Protein AF-A0A8T6S4J4-F1 (afdb_monomer_lite)

Sequence (304 aa):
ERYAPERMELAPRDIVARAIMTEVLEGRGFERQYVHLDISHLGDEVLMERLPQIWDLALSFAGVDARTEPIPVQPGQHYAMGGIETDQNGRTRLSGLYAAGECACVSVHGANRLGGNSLLECVVFGARAGAAAAEDSVKIEFGRRDAIEAAVRDVEGKIDSLYKNGGDRRPINPYRIMDEMQLTLWNHLGIFRDEKGLRKGMVKLRSLRQEHREKSGVPEASRTYNLSLVDALMLDGMLDLTLAMTEGALRRTESRGSHFRTDYPGRDDKNWLRHTLAYYTVEGPRFDYKPVAVTKWPTKEREY

pLDDT: mean 92.24, std 6.63, range [60.91, 98.44]

Secondary structure (DSSP, 8-state):
--S-TTTGGGS-HHHHHHHHHHHHHTT-SBTTTBEEE--GGG-HHHHHHH-HHHHHHIIIII---TTTSPEEE----------EEB-TTSBBSSTT-B--GGGEE-STTTTSPPTTHHHHHHHHHHHHHHHHHHHHHTT-----HHHHHHHHHHHHHHHHHHHHHHHHS-PBPHHHHHHHHHHHHHHHSSSEE-HHHHHHHHHHHHHHHHHHHHHB--S----SS-HHHHHHHHHHHHHHHHHHHHHHHHH--S-BTTBEETTB-S--HHHH-EEEEEE--TTS-EEEEEE----SS-------

Structure (mmCIF, N/CA/C/O backbone):
data_AF-A0A8T6S4J4-F1
#
_entry.id   AF-A0A8T6S4J4-F1
#
loop_
_atom_site.group_PDB
_atom_site.id
_atom_site.type_symbol
_atom_site.label_atom_id
_atom_site.label_alt_id
_atom_site.label_comp_id
_atom_site.label_asym_id
_atom_site.label_entity_id
_atom_site.label_seq_id
_atom_site.pdbx_PDB_ins_code
_atom_site.Cartn_x
_atom_site.Cartn_y
_atom_site.Cartn_z
_atom_site.occupancy
_atom_site.B_iso_or_equiv
_atom_site.auth_seq_id
_atom_site.auth_comp_id
_atom_site.auth_asym_id
_atom_site.auth_atom_id
_atom_site.pdbx_PDB_model_num
ATOM 1 N N . GLU A 1 1 ? -18.067 3.498 21.969 1.00 81.94 1 GLU A N 1
ATOM 2 C CA . GLU A 1 1 ? -19.339 4.172 22.322 1.00 81.94 1 GLU A CA 1
ATOM 3 C C . GLU A 1 1 ? -19.684 5.347 21.404 1.00 81.94 1 GLU A C 1
ATOM 5 O O . GLU A 1 1 ? -20.564 5.177 20.578 1.00 81.94 1 GLU A O 1
ATOM 10 N N . ARG A 1 2 ? -18.983 6.498 21.450 1.00 87.25 2 ARG A N 1
ATOM 11 C CA . ARG A 1 2 ? -19.336 7.706 20.653 1.00 87.25 2 ARG A CA 1
ATOM 12 C C . ARG A 1 2 ? -19.472 7.491 19.133 1.00 87.25 2 ARG A C 1
ATOM 14 O O . ARG A 1 2 ? -20.333 8.102 18.515 1.00 87.25 2 ARG A O 1
ATOM 21 N N . TYR A 1 3 ? -18.620 6.652 18.540 1.00 88.62 3 TYR A N 1
ATOM 22 C CA . TYR A 1 3 ? -18.538 6.464 17.079 1.00 88.62 3 TYR A CA 1
ATOM 23 C C . TYR A 1 3 ? -19.310 5.252 16.547 1.00 88.62 3 TYR A C 1
ATOM 25 O O . TYR A 1 3 ? -19.708 5.231 15.388 1.00 88.62 3 TYR A O 1
ATOM 33 N N . ALA A 1 4 ? -19.483 4.234 17.387 1.00 88.75 4 ALA A N 1
ATOM 34 C CA . ALA A 1 4 ? -20.197 2.999 17.085 1.00 88.75 4 ALA A CA 1
ATOM 35 C C . ALA A 1 4 ? -20.826 2.507 18.399 1.00 88.75 4 ALA A C 1
ATOM 37 O O . ALA A 1 4 ? -20.165 1.778 19.143 1.00 88.75 4 ALA A O 1
ATOM 38 N N . PRO A 1 5 ? -22.036 2.976 18.752 1.00 88.00 5 PRO A N 1
ATOM 39 C CA . PRO A 1 5 ? -22.647 2.668 20.044 1.00 88.00 5 PRO A CA 1
ATOM 40 C C . PRO A 1 5 ? -22.921 1.176 20.237 1.00 88.00 5 PRO A C 1
ATOM 42 O O . PRO A 1 5 ? -22.653 0.653 21.309 1.00 88.00 5 PRO A O 1
ATOM 45 N N . GLU A 1 6 ? -23.391 0.489 19.193 1.00 87.81 6 GLU A N 1
ATOM 46 C CA . GLU A 1 6 ? -23.792 -0.922 19.284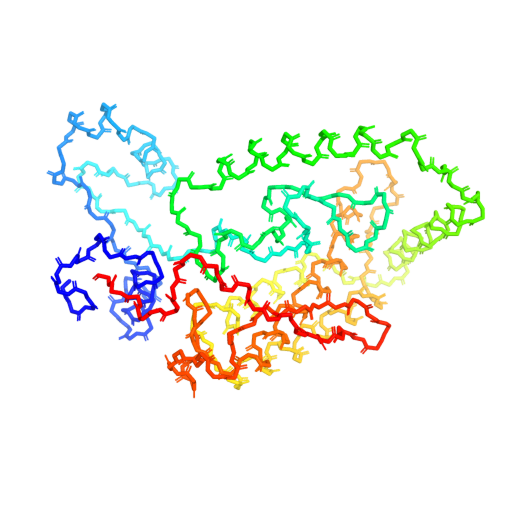 1.00 87.81 6 GLU A CA 1
ATOM 47 C C . GLU A 1 6 ? -22.603 -1.888 19.281 1.00 87.81 6 GLU A C 1
ATOM 49 O O . GLU A 1 6 ? -22.587 -2.855 20.035 1.00 87.81 6 GLU A O 1
ATOM 54 N N . ARG A 1 7 ? -21.598 -1.638 18.430 1.00 85.75 7 ARG A N 1
ATOM 55 C CA . ARG A 1 7 ? -20.448 -2.546 18.263 1.00 85.75 7 ARG A CA 1
ATOM 56 C C . ARG A 1 7 ? -19.194 -2.139 19.019 1.00 85.75 7 ARG A C 1
ATOM 58 O O . ARG A 1 7 ? -18.314 -2.973 19.190 1.00 85.75 7 ARG A O 1
ATOM 65 N N . MET A 1 8 ? -19.079 -0.874 19.413 1.00 90.44 8 MET A N 1
ATOM 66 C CA . MET A 1 8 ? -17.892 -0.331 20.077 1.00 90.44 8 MET A CA 1
ATOM 67 C C . MET A 1 8 ? -16.592 -0.714 19.333 1.00 90.44 8 MET A C 1
ATOM 69 O O . MET A 1 8 ? -16.487 -0.476 18.129 1.00 90.44 8 MET A O 1
ATOM 73 N N . GLU A 1 9 ? -15.600 -1.285 20.013 1.00 87.38 9 GLU A N 1
ATOM 74 C CA . GLU A 1 9 ? -14.325 -1.748 19.450 1.00 87.38 9 GLU A CA 1
ATOM 75 C C . GLU A 1 9 ? -14.453 -2.929 18.471 1.00 87.38 9 GLU A C 1
ATOM 77 O O . GLU A 1 9 ? -13.533 -3.178 17.692 1.00 87.38 9 GLU A O 1
ATOM 82 N N . LEU A 1 10 ? -15.604 -3.613 18.437 1.00 88.00 10 LEU A N 1
ATOM 83 C CA . LEU A 1 10 ? -15.923 -4.667 17.464 1.00 88.00 10 LEU A CA 1
ATOM 84 C C . LEU A 1 10 ? -16.510 -4.116 16.154 1.00 88.00 10 LEU A C 1
ATOM 86 O O . LEU A 1 10 ? -16.911 -4.883 15.270 1.00 88.00 10 LEU A O 1
ATOM 90 N N . ALA A 1 11 ? -16.584 -2.790 16.010 1.00 86.19 11 ALA A N 1
ATOM 91 C CA . ALA A 1 11 ? -16.920 -2.156 14.746 1.00 86.19 11 ALA A CA 1
ATOM 92 C C . ALA A 1 11 ? -15.876 -2.501 13.657 1.00 86.19 11 ALA A C 1
ATOM 94 O O . ALA A 1 11 ? -14.734 -2.866 13.951 1.00 86.19 11 ALA A O 1
ATOM 95 N N . PRO A 1 12 ? -16.227 -2.384 12.365 1.00 84.69 12 PRO A N 1
ATOM 96 C CA . PRO A 1 12 ? -15.281 -2.602 11.277 1.00 84.69 12 PRO A CA 1
ATOM 97 C C . PRO A 1 12 ? -14.008 -1.768 11.412 1.00 84.69 12 PRO A C 1
ATOM 99 O O . PRO A 1 12 ? -14.034 -0.615 11.847 1.00 84.69 12 PRO A O 1
ATOM 102 N N . ARG A 1 13 ? -12.892 -2.336 10.942 1.00 86.00 13 ARG A N 1
ATOM 103 C CA . ARG A 1 13 ? -11.556 -1.731 11.062 1.00 86.00 13 ARG A CA 1
ATOM 104 C C . ARG A 1 13 ? -11.475 -0.304 10.516 1.00 86.00 13 ARG A C 1
ATOM 106 O O . ARG A 1 13 ? -10.769 0.507 11.101 1.00 86.00 13 ARG A O 1
ATOM 113 N N . ASP A 1 14 ? -12.179 0.022 9.429 1.00 86.19 14 ASP A N 1
ATOM 114 C CA . ASP A 1 14 ? -12.170 1.379 8.873 1.00 86.19 14 ASP A CA 1
ATOM 115 C C . ASP A 1 14 ? -12.885 2.393 9.783 1.00 86.19 14 ASP A C 1
ATOM 117 O O . ASP A 1 14 ? -12.443 3.537 9.874 1.00 86.19 14 ASP A O 1
ATOM 121 N N . ILE A 1 15 ? -13.939 1.979 10.498 1.00 88.50 15 ILE A N 1
ATOM 122 C CA . ILE A 1 15 ? -14.628 2.821 11.487 1.00 88.50 15 ILE A CA 1
ATOM 123 C C . ILE A 1 15 ? -13.739 3.035 12.707 1.00 88.50 15 ILE A C 1
ATOM 125 O O . ILE A 1 15 ? -13.540 4.180 13.108 1.00 88.50 15 ILE A O 1
ATOM 129 N N . VAL A 1 16 ? -13.168 1.962 13.262 1.00 91.75 16 VAL A N 1
ATOM 130 C CA . VAL A 1 16 ? -12.291 2.055 14.441 1.00 91.75 16 VAL A CA 1
ATOM 131 C C . VAL A 1 16 ? -11.051 2.897 14.126 1.00 91.75 16 VAL A C 1
ATOM 133 O O . VAL A 1 16 ? -10.714 3.795 14.889 1.00 91.75 16 VAL A O 1
ATOM 136 N N . ALA A 1 17 ? -10.418 2.699 12.964 1.00 93.62 17 ALA A N 1
ATOM 137 C CA . ALA A 1 17 ? -9.270 3.503 12.546 1.00 93.62 17 ALA A CA 1
ATOM 138 C C . ALA A 1 17 ? -9.618 4.994 12.392 1.00 93.62 17 ALA A C 1
ATOM 140 O O . ALA A 1 17 ? -8.857 5.845 12.854 1.00 93.62 17 ALA A O 1
ATOM 141 N N . ARG A 1 18 ? -10.772 5.322 11.787 1.00 93.81 18 ARG A N 1
ATOM 142 C CA . ARG A 1 18 ? -11.259 6.711 11.709 1.00 93.81 18 ARG A CA 1
ATOM 143 C C . ARG A 1 18 ? -11.524 7.290 13.094 1.00 93.81 18 ARG A C 1
ATOM 145 O O . ARG A 1 18 ? -11.098 8.406 13.346 1.00 93.81 18 ARG A O 1
ATOM 152 N N . ALA A 1 19 ? -12.164 6.537 13.987 1.00 94.81 19 ALA A N 1
ATOM 153 C CA . ALA A 1 19 ? -12.439 6.973 15.353 1.00 94.81 19 ALA A CA 1
ATOM 154 C C . ALA A 1 19 ? -11.149 7.300 16.121 1.00 94.81 19 ALA A C 1
ATOM 156 O O . ALA A 1 19 ? -11.042 8.384 16.689 1.00 94.81 19 ALA A O 1
ATOM 157 N N . ILE A 1 20 ? -10.148 6.411 16.075 1.00 96.06 20 ILE A N 1
ATOM 158 C CA . ILE A 1 20 ? -8.839 6.646 16.704 1.00 96.06 20 ILE A CA 1
ATOM 159 C C . ILE A 1 20 ? -8.193 7.911 16.130 1.00 96.06 20 ILE A C 1
ATOM 161 O O . ILE A 1 20 ? -7.772 8.787 16.882 1.00 96.06 20 ILE A O 1
ATOM 165 N N . MET A 1 21 ? -8.153 8.034 14.801 1.00 95.06 21 MET A N 1
ATOM 166 C CA . MET A 1 21 ? -7.541 9.189 14.147 1.00 95.06 21 MET A CA 1
ATOM 167 C C . MET A 1 21 ? -8.275 10.497 14.479 1.00 95.06 21 MET A C 1
ATOM 169 O O . MET A 1 21 ? -7.625 11.517 14.687 1.00 95.06 21 MET A O 1
ATOM 173 N N . THR A 1 22 ? -9.607 10.485 14.579 1.00 95.25 22 THR A N 1
ATOM 174 C CA . THR A 1 22 ? -10.392 11.650 15.013 1.00 95.25 22 THR A CA 1
ATOM 175 C C . THR A 1 22 ? -10.046 12.057 16.443 1.00 95.25 22 THR A C 1
ATOM 177 O O . THR A 1 22 ? -9.800 13.234 16.685 1.00 95.25 22 THR A O 1
ATOM 180 N N . GLU A 1 23 ? -9.963 11.113 17.390 1.00 96.44 23 GLU A N 1
ATOM 181 C CA . GLU A 1 23 ? -9.557 11.428 18.770 1.00 96.44 23 GLU A CA 1
ATOM 182 C C . GLU A 1 23 ? -8.159 12.064 18.817 1.00 96.44 23 GLU A C 1
ATOM 184 O O . GLU A 1 23 ? -7.960 13.068 19.503 1.00 96.44 23 GLU A O 1
ATOM 189 N N . VAL A 1 24 ? -7.203 11.526 18.053 1.00 95.12 24 VAL A N 1
ATOM 190 C CA . VAL A 1 24 ? -5.842 12.073 17.960 1.00 95.12 24 VAL A CA 1
ATOM 191 C C . VAL A 1 24 ? -5.850 13.489 17.367 1.00 95.12 24 VAL A C 1
ATOM 193 O O . VAL A 1 24 ? -5.288 14.405 17.970 1.00 95.12 24 VAL A O 1
ATOM 196 N N . LEU A 1 25 ? -6.527 13.696 16.232 1.00 92.00 25 LEU A N 1
ATOM 197 C CA . LEU A 1 25 ? -6.592 14.988 15.534 1.00 92.00 25 LEU A CA 1
ATOM 198 C C . LEU A 1 25 ? -7.328 16.072 16.329 1.00 92.00 25 LEU A C 1
ATOM 200 O O . LEU A 1 25 ? -6.974 17.245 16.240 1.00 92.00 25 LEU A O 1
ATOM 204 N N . GLU A 1 26 ? -8.318 15.692 17.134 1.00 95.50 26 GLU A N 1
ATOM 205 C CA . GLU A 1 26 ? -9.032 16.607 18.029 1.00 95.50 26 GLU A CA 1
ATOM 206 C C . GLU A 1 26 ? -8.296 16.829 19.365 1.00 95.50 26 GLU A C 1
ATOM 208 O O . GLU A 1 26 ? -8.840 17.425 20.296 1.00 95.50 26 GLU A O 1
ATOM 213 N N . GLY A 1 27 ? -7.044 16.369 19.469 1.00 95.88 27 GLY A N 1
ATOM 214 C CA . GLY A 1 27 ? -6.162 16.628 20.604 1.00 95.88 27 GLY A CA 1
ATOM 215 C C . GLY A 1 27 ? -6.461 15.791 21.846 1.00 95.88 27 GLY A C 1
ATOM 216 O O . GLY A 1 27 ? -5.955 16.121 22.916 1.00 95.88 27 GLY A O 1
ATOM 217 N N . ARG A 1 28 ? -7.265 14.728 21.713 1.00 96.19 28 ARG A N 1
ATOM 218 C CA . ARG A 1 28 ? -7.592 13.778 22.790 1.00 96.19 28 ARG A CA 1
ATOM 219 C C . ARG A 1 28 ? -6.698 12.536 22.799 1.00 96.19 28 ARG A C 1
ATOM 221 O O . ARG A 1 28 ? -6.801 11.730 23.716 1.00 96.19 28 ARG A O 1
ATOM 228 N N . GLY A 1 29 ? -5.821 12.385 21.806 1.00 95.31 29 GLY A N 1
ATOM 229 C CA . GLY A 1 29 ? -4.769 11.369 21.818 1.00 95.31 29 GLY A CA 1
ATOM 230 C C . GLY A 1 29 ? -3.666 11.684 22.832 1.00 95.31 29 GLY A C 1
ATOM 231 O O . GLY A 1 29 ? -3.332 12.850 23.067 1.00 95.31 29 GLY A O 1
ATOM 232 N N . PHE A 1 30 ? -3.054 10.641 23.384 1.00 94.88 30 PHE A N 1
ATOM 233 C CA . PHE A 1 30 ? -1.859 10.752 24.216 1.00 94.88 30 PHE A CA 1
ATOM 234 C C . PHE A 1 30 ? -0.707 11.292 23.371 1.00 94.88 30 PHE A C 1
ATOM 236 O O . PHE A 1 30 ? -0.526 10.884 22.222 1.00 94.88 30 PHE A O 1
ATOM 243 N N . GLU A 1 31 ? -0.012 12.304 23.901 1.00 93.00 31 GLU A N 1
ATOM 244 C CA . GLU A 1 31 ? 1.019 13.079 23.185 1.00 93.00 31 GLU A CA 1
ATOM 245 C C . GLU A 1 31 ? 0.559 13.635 21.823 1.00 93.00 31 GLU A C 1
ATOM 247 O O . GLU A 1 31 ? 1.375 14.049 21.001 1.00 93.00 31 GLU A O 1
ATOM 252 N N . ARG A 1 32 ? -0.761 13.674 21.582 1.00 89.06 32 ARG A N 1
ATOM 253 C CA . ARG A 1 32 ? -1.380 13.951 20.277 1.00 89.06 32 ARG A CA 1
ATOM 254 C C . ARG A 1 32 ? -0.909 13.013 19.156 1.00 89.06 32 ARG A C 1
ATOM 256 O O . ARG A 1 32 ? -0.860 13.429 18.001 1.00 89.06 32 ARG A O 1
ATOM 263 N N . GLN A 1 33 ? -0.577 11.765 19.483 1.00 90.19 33 GLN A N 1
ATOM 264 C CA . GLN A 1 33 ? -0.061 10.784 18.522 1.00 90.19 33 GLN A CA 1
ATOM 265 C C . GLN A 1 33 ? -0.821 9.457 18.538 1.00 90.19 33 GLN A C 1
ATOM 267 O O . GLN A 1 33 ? -1.103 8.910 17.476 1.00 90.19 33 GLN A O 1
ATOM 272 N N . TYR A 1 34 ? -1.184 8.947 19.714 1.00 95.31 34 TYR A N 1
ATOM 273 C CA . TYR A 1 34 ? -1.729 7.595 19.850 1.00 95.31 34 TYR A CA 1
ATOM 274 C C . TYR A 1 34 ? -2.899 7.529 20.837 1.00 95.31 34 TYR A C 1
ATOM 276 O O . TYR A 1 34 ? -3.234 8.499 21.522 1.00 95.31 34 TYR A O 1
ATOM 284 N N . VAL A 1 35 ? -3.542 6.366 20.896 1.00 96.88 35 VAL A N 1
ATOM 285 C CA . VAL A 1 35 ? -4.515 6.004 21.934 1.00 96.88 35 VAL A CA 1
ATOM 286 C C . VAL A 1 35 ? -4.047 4.746 22.656 1.00 96.88 35 VAL A C 1
ATOM 288 O O . VAL A 1 35 ? -3.129 4.069 22.202 1.00 96.88 35 VAL A O 1
ATOM 291 N N . HIS A 1 36 ? -4.681 4.418 23.773 1.00 96.69 36 HIS A N 1
ATOM 292 C CA . HIS A 1 36 ? -4.389 3.201 24.517 1.00 96.69 36 HIS A CA 1
ATOM 293 C C . HIS A 1 36 ? -5.310 2.048 24.110 1.00 96.69 36 HIS A C 1
ATOM 295 O O . HIS A 1 36 ? -6.521 2.227 23.974 1.00 96.69 36 HIS A O 1
ATOM 301 N N . LEU A 1 37 ? -4.724 0.863 23.953 1.00 96.00 37 LEU A N 1
ATOM 302 C CA . LEU A 1 37 ? -5.411 -0.420 23.911 1.00 96.00 37 LEU A CA 1
ATOM 303 C C . LEU A 1 37 ? -5.237 -1.097 25.271 1.00 96.00 37 LEU A C 1
ATOM 305 O O . LEU A 1 37 ? -4.133 -1.508 25.623 1.00 96.00 37 LEU A O 1
ATOM 309 N N . ASP A 1 38 ? -6.327 -1.221 26.021 1.00 95.44 38 ASP A N 1
ATOM 310 C CA . ASP A 1 38 ? -6.331 -1.910 27.309 1.00 95.44 38 ASP A CA 1
ATOM 311 C C . ASP A 1 38 ? -6.881 -3.334 27.158 1.00 95.44 38 ASP A C 1
ATOM 313 O O . ASP A 1 38 ? -8.047 -3.537 26.816 1.00 95.44 38 ASP A O 1
ATOM 317 N N . ILE A 1 39 ? -6.022 -4.319 27.420 1.00 94.62 39 ILE A N 1
ATOM 318 C CA . ILE A 1 39 ? -6.366 -5.747 27.437 1.00 94.62 39 ILE A CA 1
ATOM 319 C C . ILE A 1 39 ? -6.137 -6.391 28.811 1.00 94.62 39 ILE A C 1
ATOM 321 O O . ILE A 1 39 ? -6.309 -7.602 28.946 1.00 94.62 39 ILE A O 1
ATOM 325 N N . SER A 1 40 ? -5.800 -5.598 29.835 1.00 93.44 40 SER A N 1
ATOM 326 C CA . SER A 1 40 ? -5.520 -6.080 31.198 1.00 93.44 40 SER A CA 1
ATOM 327 C C . SER A 1 40 ? -6.724 -6.800 31.818 1.00 93.44 40 SER A C 1
ATOM 329 O O . SER A 1 40 ? -6.583 -7.793 32.530 1.00 93.44 40 SER A O 1
ATOM 331 N N . HIS A 1 41 ? -7.934 -6.367 31.456 1.00 94.25 41 HIS A N 1
ATOM 332 C CA . HIS A 1 41 ? -9.202 -6.951 31.895 1.00 94.25 41 HIS A CA 1
ATOM 333 C C . HIS A 1 41 ? -9.410 -8.420 31.476 1.00 94.25 41 HIS A C 1
ATOM 335 O O . HIS A 1 41 ? -10.295 -9.078 32.021 1.00 94.25 41 HIS A O 1
ATOM 341 N N . LEU A 1 42 ? -8.631 -8.944 30.520 1.00 94.19 42 LEU A N 1
ATOM 342 C CA . LEU A 1 42 ? -8.706 -10.349 30.102 1.00 94.19 42 LEU A CA 1
ATOM 343 C C . LEU A 1 42 ? -8.080 -11.308 31.128 1.00 94.19 42 LEU A C 1
ATOM 345 O O . LEU A 1 42 ? -8.432 -12.487 31.144 1.00 94.19 42 LEU A O 1
ATOM 349 N N . GLY A 1 43 ? -7.187 -10.803 31.985 1.00 93.25 43 GLY A N 1
ATOM 350 C CA . GLY A 1 43 ? -6.461 -11.579 32.986 1.00 93.25 43 GLY A CA 1
ATOM 351 C C . GLY A 1 43 ? -5.242 -12.329 32.437 1.00 93.25 43 GLY A C 1
ATOM 352 O O . GLY A 1 43 ? -5.188 -12.732 31.271 1.00 93.25 43 GLY A O 1
ATOM 353 N N . ASP A 1 44 ? -4.257 -12.536 33.313 1.00 93.69 44 ASP A N 1
ATOM 354 C CA . ASP A 1 44 ? -2.949 -13.120 32.992 1.00 93.69 44 ASP A CA 1
ATOM 355 C C . ASP A 1 44 ? -3.041 -14.482 32.299 1.00 93.69 44 ASP A C 1
ATOM 357 O O . ASP A 1 44 ? -2.341 -14.719 31.315 1.00 93.69 44 ASP A O 1
ATOM 361 N N . GLU A 1 45 ? -3.917 -15.367 32.781 1.00 93.94 45 GLU A N 1
ATOM 362 C CA . GLU A 1 45 ? -4.075 -16.716 32.226 1.00 93.94 45 GLU A CA 1
ATOM 363 C C . GLU A 1 45 ? -4.486 -16.666 30.748 1.00 93.94 45 GLU A C 1
ATOM 365 O O . GLU A 1 45 ? -3.851 -17.298 29.903 1.00 93.94 45 GLU A O 1
ATOM 370 N N . VAL A 1 46 ? -5.488 -15.846 30.410 1.00 94.19 46 VAL A N 1
ATOM 371 C CA . VAL A 1 46 ? -5.978 -15.700 29.031 1.00 94.19 46 VAL A CA 1
ATOM 372 C C . VAL A 1 46 ? -4.922 -15.049 28.145 1.00 94.19 46 VAL A C 1
ATOM 374 O O . VAL A 1 46 ? -4.731 -15.477 27.003 1.00 94.19 46 VAL A O 1
ATOM 377 N N . LEU A 1 47 ? -4.228 -14.028 28.653 1.00 92.06 47 LEU A N 1
ATOM 378 C CA . LEU A 1 47 ? -3.171 -13.351 27.908 1.00 92.06 47 LEU A CA 1
ATOM 379 C C . LEU A 1 47 ? -2.028 -14.313 27.572 1.00 92.06 47 LEU A C 1
ATOM 381 O O . LEU A 1 47 ? -1.601 -14.352 26.421 1.00 92.06 47 LEU A O 1
ATOM 385 N N . MET A 1 48 ? -1.576 -15.125 28.528 1.00 92.88 48 MET A N 1
ATOM 386 C CA . MET A 1 48 ? -0.464 -16.056 28.316 1.00 92.88 48 MET A CA 1
ATOM 387 C C . MET A 1 48 ? -0.860 -17.283 27.487 1.00 92.88 48 MET A C 1
ATOM 389 O O . MET A 1 48 ? -0.046 -17.788 26.717 1.00 92.88 48 MET A O 1
ATOM 393 N N . GLU A 1 49 ? -2.103 -17.756 27.594 1.00 95.25 49 GLU A N 1
ATOM 394 C CA . GLU A 1 49 ? -2.574 -18.905 26.816 1.00 95.25 49 GLU A CA 1
ATOM 395 C C . GLU A 1 49 ? -2.908 -18.522 25.366 1.00 95.25 49 GLU A C 1
ATOM 397 O O . GLU A 1 49 ? -2.543 -19.233 24.428 1.00 95.25 49 GLU A O 1
ATOM 402 N N . ARG A 1 50 ? -3.619 -17.404 25.158 1.00 94.12 50 ARG A N 1
ATOM 403 C CA . ARG A 1 50 ? -4.223 -17.068 23.854 1.00 94.12 50 ARG A CA 1
ATOM 404 C C . ARG A 1 50 ? -3.537 -15.937 23.113 1.00 94.12 50 ARG A C 1
ATOM 406 O O . ARG A 1 50 ? -3.576 -15.921 21.884 1.00 94.12 50 ARG A O 1
ATOM 413 N N . LEU A 1 51 ? -2.950 -14.983 23.831 1.00 94.56 51 LEU A N 1
ATOM 414 C CA . LEU A 1 51 ? -2.341 -13.781 23.261 1.00 94.56 51 LEU A CA 1
ATOM 415 C C . LEU A 1 51 ? -0.859 -13.598 23.663 1.00 94.56 51 LEU A C 1
ATOM 417 O O . LEU A 1 51 ? -0.425 -12.446 23.770 1.00 94.56 51 LEU A O 1
ATOM 421 N N . PRO A 1 52 ? -0.043 -14.667 23.836 1.00 94.81 52 PRO A N 1
ATOM 422 C CA . PRO A 1 52 ? 1.312 -14.524 24.379 1.00 94.81 52 PRO A CA 1
ATOM 423 C C . PRO A 1 52 ? 2.197 -13.653 23.487 1.00 94.81 52 PRO A C 1
ATOM 425 O O . PRO A 1 52 ? 3.033 -12.903 23.977 1.00 94.81 52 PRO A O 1
ATOM 428 N N . GLN A 1 53 ? 1.962 -13.690 22.173 1.00 94.75 53 GLN A N 1
ATOM 429 C CA . GLN A 1 53 ? 2.685 -12.859 21.216 1.00 94.75 53 GLN A CA 1
ATOM 430 C C . GLN A 1 53 ? 2.349 -11.367 21.353 1.00 94.75 53 GLN A C 1
ATOM 432 O O . GLN A 1 53 ? 3.224 -10.535 21.150 1.00 94.75 53 GLN A O 1
ATOM 437 N N . ILE A 1 54 ? 1.106 -11.001 21.690 1.00 93.44 54 ILE A N 1
ATOM 438 C CA . ILE A 1 54 ? 0.749 -9.584 21.883 1.00 93.44 54 ILE A CA 1
ATOM 439 C C . ILE A 1 54 ? 1.478 -9.036 23.108 1.00 93.44 54 ILE A C 1
ATOM 441 O O . ILE A 1 54 ? 2.039 -7.945 23.044 1.00 93.44 54 ILE A O 1
ATOM 445 N N . TRP A 1 55 ? 1.495 -9.809 24.194 1.00 93.94 55 TRP A N 1
ATOM 446 C CA . TRP A 1 55 ? 2.228 -9.457 25.404 1.00 93.94 55 TRP A CA 1
ATOM 447 C C . TRP A 1 55 ? 3.734 -9.328 25.145 1.00 93.94 55 TRP A C 1
ATOM 449 O O . TRP A 1 55 ? 4.315 -8.300 25.484 1.00 93.94 55 TRP A O 1
ATOM 459 N N . ASP A 1 56 ? 4.346 -10.312 24.480 1.00 94.81 56 ASP A N 1
ATOM 460 C CA . ASP A 1 56 ? 5.780 -10.295 24.166 1.00 94.81 56 ASP A CA 1
ATOM 461 C C . ASP A 1 56 ? 6.168 -9.092 23.293 1.00 94.81 56 ASP A C 1
ATOM 463 O O . ASP A 1 56 ? 7.162 -8.420 23.559 1.00 94.81 56 ASP A O 1
ATOM 467 N N . LEU A 1 57 ? 5.347 -8.754 22.291 1.00 95.25 57 LEU A N 1
ATOM 468 C CA . LEU A 1 57 ? 5.575 -7.577 21.452 1.00 95.25 57 LEU A CA 1
ATOM 469 C C . LEU A 1 57 ? 5.454 -6.268 22.244 1.00 95.25 57 LEU A C 1
ATOM 471 O O . LEU A 1 57 ? 6.289 -5.377 22.080 1.00 95.25 57 LEU A O 1
ATOM 4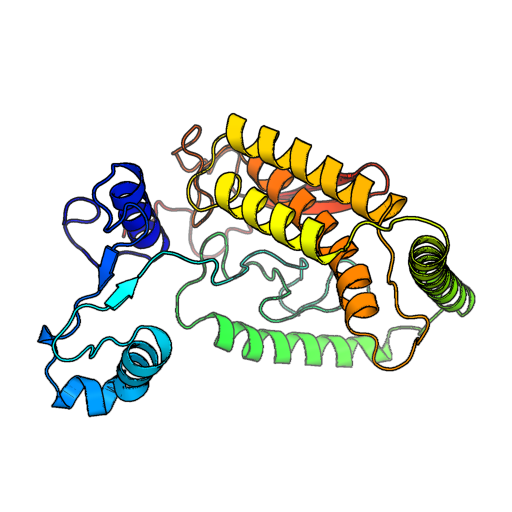75 N N . ALA A 1 58 ? 4.433 -6.142 23.096 1.00 95.19 58 ALA A N 1
ATOM 476 C CA . ALA A 1 58 ? 4.248 -4.958 23.934 1.00 95.19 58 ALA A CA 1
ATOM 477 C C . ALA A 1 58 ? 5.434 -4.765 24.891 1.00 95.19 58 ALA A C 1
ATOM 479 O O . ALA A 1 58 ? 5.985 -3.666 24.984 1.00 95.19 58 ALA A O 1
ATOM 480 N N . LEU A 1 59 ? 5.891 -5.845 25.523 1.00 95.44 59 LEU A N 1
ATOM 481 C CA . LEU A 1 59 ? 7.007 -5.800 26.456 1.00 95.44 59 LEU A CA 1
ATOM 482 C C . LEU A 1 59 ? 8.333 -5.517 25.738 1.00 95.44 59 LEU A C 1
ATOM 484 O O . LEU A 1 59 ? 9.069 -4.615 26.132 1.00 95.44 59 LEU A O 1
ATOM 488 N N . SER A 1 60 ? 8.619 -6.245 24.660 1.00 96.69 60 SER A N 1
ATOM 489 C CA . SER A 1 60 ? 9.907 -6.180 23.962 1.00 96.69 60 SER A CA 1
ATOM 490 C C . SER A 1 60 ? 10.113 -4.883 23.178 1.00 96.69 60 SER A C 1
ATOM 492 O O . SER A 1 60 ? 11.241 -4.397 23.100 1.00 96.69 60 SER A O 1
ATOM 494 N N . PHE A 1 61 ? 9.054 -4.317 22.587 1.00 95.00 61 PHE A N 1
ATOM 495 C CA . PHE A 1 61 ? 9.174 -3.148 21.704 1.00 95.00 61 PHE A CA 1
ATOM 496 C C . PHE A 1 61 ? 8.641 -1.850 22.308 1.00 95.00 61 PHE A C 1
ATOM 498 O O . PHE A 1 61 ? 9.170 -0.788 21.985 1.00 95.00 61 PHE A O 1
AT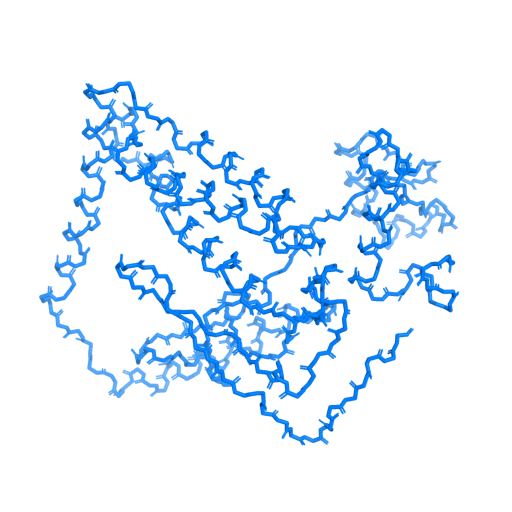OM 505 N N . ALA A 1 62 ? 7.614 -1.912 23.161 1.00 93.44 62 ALA A N 1
ATOM 506 C CA . ALA A 1 62 ? 7.059 -0.728 23.818 1.00 93.44 62 ALA A CA 1
ATOM 507 C C . ALA A 1 62 ? 7.497 -0.595 25.286 1.00 93.44 62 ALA A C 1
ATOM 509 O O . ALA A 1 62 ? 7.285 0.460 25.876 1.00 93.44 62 ALA A O 1
ATOM 510 N N . GLY A 1 63 ? 8.115 -1.627 25.875 1.00 95.94 63 GLY A N 1
ATOM 511 C CA . GLY A 1 63 ? 8.480 -1.628 27.293 1.00 95.94 63 GLY A CA 1
ATOM 512 C C . GLY A 1 63 ? 7.269 -1.674 28.227 1.00 95.94 63 GLY A C 1
ATOM 513 O O . GLY A 1 63 ? 7.389 -1.269 29.379 1.00 95.94 63 GLY A O 1
ATOM 514 N N . VAL A 1 64 ? 6.113 -2.128 27.729 1.00 95.94 64 VAL A N 1
ATOM 515 C CA . VAL A 1 64 ? 4.831 -2.125 28.445 1.00 95.94 64 VAL A CA 1
ATOM 516 C C . VAL A 1 64 ? 4.426 -3.553 28.783 1.00 95.94 64 VAL A C 1
ATOM 518 O O . VAL A 1 64 ? 4.289 -4.391 27.889 1.00 95.94 64 VAL A O 1
ATOM 521 N N . ASP A 1 65 ? 4.164 -3.827 30.061 1.00 95.50 65 ASP A N 1
ATOM 522 C CA . ASP A 1 65 ? 3.546 -5.088 30.460 1.00 95.50 65 ASP A CA 1
ATOM 523 C C . ASP A 1 65 ? 2.027 -5.023 30.249 1.00 95.50 65 ASP A C 1
ATOM 525 O O . ASP A 1 65 ? 1.283 -4.499 31.078 1.00 95.50 65 ASP A O 1
ATOM 529 N N . ALA A 1 66 ? 1.558 -5.587 29.133 1.00 94.62 66 ALA A N 1
ATOM 530 C CA . ALA A 1 66 ? 0.152 -5.553 28.717 1.00 94.62 66 ALA A CA 1
ATOM 531 C C . ALA A 1 66 ? -0.840 -6.205 29.706 1.00 94.62 66 ALA A C 1
ATOM 533 O O . ALA A 1 66 ? -2.054 -6.093 29.526 1.00 94.62 66 ALA A O 1
ATOM 534 N N . ARG A 1 67 ? -0.338 -6.913 30.727 1.00 93.56 67 ARG A N 1
ATOM 535 C CA . ARG A 1 67 ? -1.150 -7.478 31.815 1.00 93.56 67 ARG A CA 1
ATOM 536 C C . ARG A 1 67 ? -1.619 -6.414 32.800 1.00 93.56 67 ARG A C 1
ATOM 538 O O . ARG A 1 67 ? -2.685 -6.553 33.388 1.00 93.56 67 ARG A O 1
ATOM 545 N N . THR A 1 68 ? -0.828 -5.361 32.981 1.00 94.00 68 THR A N 1
ATOM 546 C CA . THR A 1 68 ? -1.058 -4.330 34.002 1.00 94.00 68 THR A CA 1
ATOM 547 C C . THR A 1 68 ? -1.175 -2.929 33.426 1.00 94.00 68 THR A C 1
ATOM 549 O O . THR A 1 68 ? -1.761 -2.058 34.063 1.00 94.00 68 THR A O 1
ATOM 552 N N . GLU A 1 69 ? -0.622 -2.697 32.239 1.00 95.62 69 GLU A N 1
ATOM 553 C CA . GLU A 1 69 ? -0.519 -1.379 31.627 1.00 95.62 69 GLU A CA 1
ATOM 554 C C . GLU A 1 69 ? -1.089 -1.386 30.199 1.00 95.62 69 GLU A C 1
ATOM 556 O O . GLU A 1 69 ? -0.947 -2.370 29.468 1.00 95.62 69 GLU A O 1
ATOM 561 N N . PRO A 1 70 ? -1.750 -0.297 29.772 1.00 96.38 70 PRO A N 1
ATOM 562 C CA . PRO A 1 70 ? -2.315 -0.211 28.435 1.00 96.38 70 PRO A CA 1
ATOM 563 C C . PRO A 1 70 ? -1.237 -0.047 27.355 1.00 96.38 70 PRO A C 1
ATOM 565 O O . PRO A 1 70 ? -0.253 0.667 27.530 1.00 96.38 70 PRO A O 1
ATOM 568 N N . ILE A 1 71 ? -1.472 -0.638 26.183 1.00 96.75 71 ILE A N 1
ATOM 569 C CA . ILE A 1 71 ? -0.537 -0.616 25.052 1.00 96.75 71 ILE A CA 1
ATOM 570 C C . ILE A 1 71 ? -0.769 0.651 24.206 1.00 96.75 71 ILE A C 1
ATOM 572 O O . ILE A 1 71 ? -1.908 0.893 23.790 1.00 96.75 71 ILE A O 1
ATOM 576 N N . PRO A 1 72 ? 0.263 1.452 23.880 1.00 96.00 72 PRO A N 1
ATOM 577 C CA . PRO A 1 72 ? 0.124 2.568 22.948 1.00 96.00 72 PRO A CA 1
ATOM 578 C C . PRO A 1 72 ? -0.109 2.054 21.520 1.00 96.00 72 PRO A C 1
ATOM 580 O O . PRO A 1 72 ? 0.680 1.276 20.984 1.00 96.00 72 PRO A O 1
ATOM 583 N N . VAL A 1 73 ? -1.195 2.495 20.881 1.00 95.88 73 VAL A N 1
ATOM 584 C CA . VAL A 1 73 ? -1.577 2.068 19.528 1.00 95.88 73 VAL A CA 1
ATOM 585 C C . VAL A 1 73 ? -2.000 3.239 18.645 1.00 95.88 73 VAL A C 1
ATOM 587 O O . VAL A 1 73 ? -2.635 4.201 19.079 1.00 95.88 73 VAL A O 1
ATOM 590 N N . GLN A 1 74 ? -1.700 3.117 17.355 1.00 94.31 74 GLN A N 1
ATOM 591 C CA . GLN A 1 74 ? -2.173 4.023 16.313 1.00 94.31 74 GLN A CA 1
ATOM 592 C C . GLN A 1 74 ? -2.519 3.238 15.040 1.00 94.31 74 GLN A C 1
ATOM 594 O O . GLN A 1 74 ? -1.964 2.158 14.814 1.00 94.31 74 GLN A O 1
ATOM 599 N N . PRO A 1 75 ? -3.416 3.748 14.180 1.00 94.06 75 PRO A N 1
ATOM 600 C CA . PRO A 1 75 ? -3.679 3.123 12.897 1.00 94.06 75 PRO A CA 1
ATOM 601 C C . PRO A 1 75 ? -2.435 3.166 12.002 1.00 94.06 75 PRO A C 1
ATOM 603 O O . PRO A 1 75 ? -1.801 4.207 11.861 1.00 94.06 75 PRO A O 1
ATOM 606 N N . GLY A 1 76 ? -2.129 2.050 11.345 1.00 92.62 76 GLY A N 1
ATOM 607 C CA . GLY A 1 76 ? -1.082 1.956 10.327 1.00 92.62 76 GLY A CA 1
ATOM 608 C C . GLY A 1 76 ? -1.632 1.463 8.990 1.00 92.62 76 GLY A C 1
ATOM 609 O O . GLY A 1 76 ? -2.719 0.878 8.924 1.00 92.62 76 GLY A O 1
ATOM 610 N N . GLN A 1 77 ? -0.875 1.672 7.907 1.00 94.38 77 GLN A N 1
ATOM 611 C CA . GLN A 1 77 ? -1.139 0.953 6.659 1.00 94.38 77 GLN A CA 1
ATOM 612 C C . GLN A 1 77 ? -0.901 -0.544 6.908 1.00 94.38 77 GLN A C 1
ATOM 614 O O . GLN A 1 77 ? 0.079 -0.921 7.540 1.00 94.38 77 GLN A O 1
ATOM 619 N N . HIS A 1 78 ? -1.843 -1.383 6.471 1.00 94.06 78 HIS A N 1
ATOM 620 C CA . HIS A 1 78 ? -1.843 -2.810 6.809 1.00 94.06 78 HIS A CA 1
ATOM 621 C C . HIS A 1 78 ? -2.040 -3.740 5.610 1.00 94.06 78 HIS A C 1
ATOM 623 O O . HIS A 1 78 ? -1.436 -4.802 5.575 1.00 94.06 78 HIS A O 1
ATOM 629 N N . TYR A 1 79 ? -2.912 -3.381 4.662 1.00 94.88 79 TYR A N 1
ATOM 630 C CA . TYR A 1 79 ? -3.225 -4.223 3.505 1.00 94.88 79 TYR A CA 1
ATOM 631 C C . TYR A 1 79 ? -3.423 -3.385 2.243 1.00 94.88 79 TYR A C 1
ATOM 633 O O . TYR A 1 79 ? -4.030 -2.308 2.304 1.00 94.88 79 TYR A O 1
ATOM 641 N N . ALA A 1 80 ? -2.955 -3.887 1.103 1.00 95.38 80 ALA A N 1
ATOM 642 C CA . ALA A 1 80 ? -3.212 -3.322 -0.215 1.00 95.38 80 ALA A CA 1
ATOM 643 C C . ALA A 1 80 ? -4.364 -4.068 -0.910 1.00 95.38 80 ALA A C 1
ATOM 645 O O . ALA A 1 80 ? -4.196 -5.144 -1.461 1.00 95.38 80 ALA A O 1
ATOM 646 N N . MET A 1 81 ? -5.572 -3.487 -0.905 1.00 95.88 81 MET A N 1
ATOM 647 C CA . MET A 1 81 ? -6.700 -4.052 -1.673 1.00 95.88 81 MET A CA 1
ATOM 648 C C . MET A 1 81 ? -6.564 -3.834 -3.187 1.00 95.88 81 MET A C 1
ATOM 650 O O . MET A 1 81 ? -7.186 -4.543 -3.973 1.00 95.88 81 MET A O 1
ATOM 654 N N . GLY A 1 82 ? -5.841 -2.785 -3.588 1.00 95.75 82 GLY A N 1
ATOM 655 C CA . GLY A 1 82 ? -5.496 -2.547 -4.986 1.00 95.75 82 GLY A CA 1
ATOM 656 C C . GLY A 1 82 ? -4.287 -3.382 -5.395 1.00 95.75 82 GLY A C 1
ATOM 657 O O . GLY A 1 82 ? -3.555 -3.868 -4.547 1.00 95.75 82 GLY A O 1
ATOM 658 N N . GLY A 1 83 ? -4.054 -3.498 -6.697 1.00 96.44 83 GLY A N 1
ATOM 659 C CA . GLY A 1 83 ? -2.981 -4.324 -7.238 1.00 96.44 83 GLY A CA 1
ATOM 660 C C . GLY A 1 83 ? -3.112 -4.474 -8.747 1.00 96.44 83 GLY A C 1
ATOM 661 O O . GLY A 1 83 ? -3.896 -3.768 -9.391 1.00 96.44 83 GLY A O 1
ATOM 662 N N . ILE A 1 84 ? -2.357 -5.412 -9.308 1.00 97.81 84 ILE A N 1
ATOM 663 C CA . ILE A 1 84 ? -2.402 -5.762 -10.727 1.00 97.81 84 ILE A CA 1
ATOM 664 C C . ILE A 1 84 ? -3.772 -6.374 -11.033 1.00 97.81 84 ILE A C 1
ATOM 666 O O . ILE A 1 84 ? -4.134 -7.395 -10.455 1.00 97.81 84 ILE A O 1
ATOM 670 N N . GLU A 1 85 ? -4.551 -5.757 -11.922 1.00 96.62 85 GLU A N 1
ATOM 671 C CA . GLU A 1 85 ? -5.874 -6.280 -12.280 1.00 96.62 85 GLU A CA 1
ATOM 672 C C . GLU A 1 85 ? -5.764 -7.663 -12.927 1.00 96.62 85 GLU A C 1
ATOM 674 O O . GLU A 1 85 ? -4.987 -7.866 -13.865 1.00 96.62 85 GLU A O 1
ATOM 679 N N . THR A 1 86 ? -6.577 -8.592 -12.428 1.00 97.25 86 THR A N 1
ATOM 680 C CA . THR A 1 86 ? -6.659 -9.959 -12.934 1.00 97.25 86 THR A CA 1
ATOM 681 C C . THR A 1 86 ? -8.096 -10.415 -13.145 1.00 97.25 86 THR A C 1
ATOM 683 O O . THR A 1 86 ? -9.054 -9.840 -12.615 1.00 97.25 86 THR A O 1
ATOM 686 N N . ASP A 1 87 ? -8.256 -11.466 -13.946 1.00 95.62 87 ASP A N 1
ATOM 687 C CA . ASP A 1 87 ? -9.472 -12.271 -13.952 1.00 95.62 87 ASP A CA 1
ATOM 688 C C . ASP A 1 87 ? -9.518 -13.249 -12.758 1.00 95.62 87 ASP A C 1
ATOM 690 O O . ASP A 1 87 ? -8.595 -13.351 -11.949 1.00 95.62 87 ASP A O 1
ATOM 694 N N . GLN A 1 88 ? -10.602 -14.021 -12.656 1.00 94.81 88 GLN A N 1
ATOM 695 C CA . GLN A 1 88 ? -10.818 -15.003 -11.581 1.00 94.81 88 GLN A CA 1
ATOM 696 C C . GLN A 1 88 ? -9.809 -16.167 -11.541 1.00 94.81 88 GLN A C 1
ATOM 698 O O . GLN A 1 88 ? -9.841 -16.965 -10.597 1.00 94.81 88 GLN A O 1
ATOM 703 N N . ASN A 1 89 ? -8.966 -16.280 -12.569 1.00 97.06 89 ASN A N 1
ATOM 704 C CA . ASN A 1 89 ? -7.910 -17.270 -12.727 1.00 97.06 89 ASN A CA 1
ATOM 705 C C . ASN A 1 89 ? -6.513 -16.636 -12.612 1.00 97.06 89 ASN A C 1
ATOM 707 O O . ASN A 1 89 ? -5.528 -17.312 -12.879 1.00 97.06 89 ASN A O 1
ATOM 711 N N . GLY A 1 90 ? -6.406 -15.358 -12.237 1.00 97.38 90 GLY A N 1
ATOM 712 C CA . GLY A 1 90 ? -5.128 -14.667 -12.074 1.00 97.38 90 GLY A CA 1
ATOM 713 C C . GLY A 1 90 ? -4.488 -14.177 -13.375 1.00 97.38 90 GLY A C 1
ATOM 714 O O . GLY A 1 90 ? -3.370 -13.669 -13.319 1.00 97.38 90 GLY A O 1
ATOM 715 N N . ARG A 1 91 ? -5.156 -14.287 -14.534 1.00 97.44 91 ARG A N 1
ATOM 716 C CA . ARG A 1 91 ? -4.640 -13.754 -15.808 1.00 97.44 91 ARG A CA 1
ATOM 717 C C . ARG A 1 91 ? -4.726 -12.236 -15.799 1.00 97.44 91 ARG A C 1
ATOM 719 O O . ARG A 1 91 ? -5.786 -11.685 -15.501 1.00 97.44 91 ARG A O 1
ATOM 726 N N . THR A 1 92 ? -3.634 -11.562 -16.144 1.00 96.81 92 THR A N 1
ATOM 727 C CA . THR A 1 92 ? -3.639 -10.104 -16.325 1.00 96.81 92 THR A CA 1
ATOM 728 C C . THR A 1 92 ? -4.057 -9.732 -17.751 1.00 96.81 92 THR A C 1
ATOM 730 O O . THR A 1 92 ? -4.228 -10.590 -18.618 1.00 96.81 92 THR A O 1
ATOM 733 N N . ARG A 1 93 ? -4.184 -8.429 -18.033 1.00 92.94 93 ARG A N 1
ATOM 734 C CA . ARG A 1 93 ? -4.358 -7.931 -19.412 1.00 92.94 93 ARG A CA 1
ATOM 735 C C . ARG A 1 93 ? -3.159 -8.211 -20.318 1.00 92.94 93 ARG A C 1
ATOM 737 O O . ARG A 1 93 ? -3.313 -8.180 -21.537 1.00 92.94 93 ARG A O 1
ATOM 744 N N . LEU A 1 94 ? -1.977 -8.424 -19.742 1.00 91.94 94 LEU A N 1
ATOM 745 C CA . LEU A 1 94 ? -0.789 -8.787 -20.494 1.00 91.94 94 LEU A CA 1
ATOM 746 C C . LEU A 1 94 ? -0.732 -10.312 -20.597 1.00 91.94 94 LEU A C 1
ATOM 748 O O . LEU A 1 94 ? -0.586 -11.007 -19.593 1.00 91.94 94 LEU A O 1
ATOM 752 N N . SER A 1 95 ? -0.861 -10.827 -21.820 1.00 90.38 95 SER A N 1
ATOM 753 C CA . SER A 1 95 ? -0.784 -12.268 -22.070 1.00 90.38 95 SER A CA 1
ATOM 754 C C . SER A 1 95 ? 0.544 -12.834 -21.555 1.00 90.38 95 SER A C 1
ATOM 756 O O . SER A 1 95 ? 1.595 -12.223 -21.742 1.00 90.38 95 SER A O 1
ATOM 758 N N . GLY A 1 96 ? 0.482 -13.976 -20.867 1.00 91.12 96 GLY A N 1
ATOM 759 C CA . GLY A 1 96 ? 1.640 -14.608 -20.229 1.00 91.12 96 GLY A CA 1
ATOM 760 C C . GLY A 1 96 ? 2.039 -14.021 -18.869 1.00 91.12 96 GLY A C 1
ATOM 761 O O . GLY A 1 96 ? 2.888 -14.604 -18.200 1.00 91.12 96 GLY A O 1
ATOM 762 N N . LEU A 1 97 ? 1.423 -12.920 -18.421 1.00 95.12 97 LEU A N 1
ATOM 763 C CA . LEU A 1 97 ? 1.614 -12.377 -17.075 1.00 95.12 97 LEU A CA 1
ATOM 764 C C . LEU A 1 97 ? 0.409 -12.705 -16.186 1.00 95.12 97 LEU A C 1
ATOM 766 O O . LEU A 1 97 ? -0.741 -12.413 -16.531 1.00 95.12 97 LEU A O 1
ATOM 770 N N . TYR A 1 98 ? 0.702 -13.248 -15.005 1.00 97.38 98 TYR A N 1
ATOM 771 C CA . TYR A 1 98 ? -0.272 -13.633 -13.987 1.00 97.38 98 TYR A CA 1
ATOM 772 C C . TYR A 1 98 ? 0.047 -12.929 -12.670 1.00 97.38 98 TYR A C 1
ATOM 774 O O . TYR A 1 98 ? 1.207 -12.626 -12.390 1.00 97.38 98 TYR A O 1
ATOM 782 N N . ALA A 1 99 ? -0.973 -12.693 -11.849 1.00 98.06 99 ALA A N 1
ATOM 783 C CA . ALA A 1 99 ? -0.806 -12.168 -10.499 1.00 98.06 99 ALA A CA 1
ATOM 784 C C . ALA A 1 99 ? -1.791 -12.838 -9.531 1.00 98.06 99 ALA A C 1
ATOM 786 O O . ALA A 1 99 ? -2.938 -13.124 -9.881 1.00 98.06 99 ALA A O 1
ATOM 787 N N . ALA A 1 100 ? -1.342 -13.088 -8.303 1.00 97.56 100 ALA A N 1
ATOM 788 C CA . ALA A 1 100 ? -2.148 -13.675 -7.238 1.00 97.56 100 ALA A CA 1
ATOM 789 C C . ALA A 1 100 ? -1.657 -13.211 -5.860 1.00 97.56 100 ALA A C 1
ATOM 791 O O . ALA A 1 100 ? -0.489 -12.863 -5.697 1.00 97.56 100 ALA A O 1
ATOM 792 N N . GLY A 1 101 ? -2.547 -13.249 -4.866 1.00 96.19 101 GLY A N 1
ATOM 793 C CA . GLY A 1 101 ? -2.285 -12.716 -3.528 1.00 96.19 101 GLY A CA 1
ATOM 794 C C . GLY A 1 101 ? -2.366 -11.189 -3.486 1.00 96.19 101 GLY A C 1
ATOM 795 O O . GLY A 1 101 ? -2.967 -10.573 -4.362 1.00 96.19 101 GLY A O 1
ATOM 796 N N . GLU A 1 102 ? -1.736 -10.579 -2.482 1.00 97.19 102 GLU A N 1
ATOM 797 C CA . GLU A 1 102 ? -1.862 -9.139 -2.197 1.00 97.19 102 GLU A CA 1
ATOM 798 C C . GLU A 1 102 ? -1.342 -8.221 -3.321 1.00 97.19 102 GLU A C 1
ATOM 800 O O . GLU A 1 102 ? -1.768 -7.077 -3.433 1.00 97.19 102 GLU A O 1
ATOM 805 N N . CYS A 1 103 ? -0.463 -8.703 -4.208 1.00 97.06 103 CYS A N 1
ATOM 806 C CA . CYS A 1 103 ? -0.020 -7.908 -5.359 1.00 97.06 103 CYS A CA 1
ATOM 807 C C . CYS A 1 103 ? -1.091 -7.775 -6.457 1.00 97.06 103 CYS A C 1
ATOM 809 O O . CYS A 1 103 ? -0.954 -6.937 -7.354 1.00 97.06 103 CYS A O 1
ATOM 811 N N . ALA A 1 104 ? -2.139 -8.601 -6.416 1.00 97.44 104 ALA A N 1
ATOM 812 C CA . ALA A 1 104 ? -3.190 -8.661 -7.418 1.00 97.44 104 ALA A CA 1
ATOM 813 C C . ALA A 1 104 ? -4.459 -7.933 -6.964 1.00 97.44 104 ALA A C 1
ATOM 815 O O . ALA A 1 104 ? -4.763 -7.796 -5.785 1.00 97.44 104 ALA A O 1
ATOM 816 N N . CYS A 1 105 ? -5.257 -7.514 -7.939 1.00 96.81 105 CYS A N 1
ATOM 817 C CA . CYS A 1 105 ? -6.614 -7.037 -7.746 1.00 96.81 105 CYS A CA 1
ATOM 818 C C . CYS A 1 105 ? -7.568 -7.961 -8.508 1.00 96.81 105 CYS A C 1
ATOM 820 O O . CYS A 1 105 ? -8.018 -7.651 -9.612 1.00 96.81 105 CYS A O 1
ATOM 822 N N . VAL A 1 106 ? -7.898 -9.095 -7.882 1.00 93.44 106 VAL A N 1
ATOM 823 C CA . VAL A 1 106 ? -8.928 -10.036 -8.366 1.00 93.44 106 VAL A CA 1
ATOM 824 C C . VAL A 1 106 ? -10.350 -9.617 -7.953 1.00 93.44 106 VAL A C 1
ATOM 826 O O . VAL A 1 106 ? -11.335 -10.295 -8.233 1.00 93.44 106 VAL A O 1
ATOM 829 N N . SER A 1 107 ? -10.475 -8.453 -7.302 1.00 91.25 107 SER A N 1
ATOM 830 C CA . SER A 1 107 ? -11.731 -7.787 -6.929 1.00 91.25 107 SER A CA 1
ATOM 831 C C . SER A 1 107 ? -12.517 -8.391 -5.747 1.00 91.25 107 SER A C 1
ATOM 833 O O . SER A 1 107 ? -13.541 -7.842 -5.343 1.00 91.25 107 SER A O 1
ATOM 835 N N . VAL A 1 108 ? -12.025 -9.450 -5.092 1.00 92.12 108 VAL A N 1
ATOM 836 C CA . VAL A 1 108 ? -12.744 -10.079 -3.958 1.00 92.12 108 VAL A CA 1
ATOM 837 C C . VAL A 1 108 ? -12.807 -9.223 -2.688 1.00 92.12 108 VAL A C 1
ATOM 839 O O . VAL A 1 108 ? -13.727 -9.383 -1.889 1.00 92.12 108 VAL A O 1
ATOM 842 N N . HIS A 1 109 ? -11.866 -8.294 -2.500 1.00 93.50 109 HIS A N 1
ATOM 843 C CA . HIS A 1 109 ? -11.819 -7.424 -1.314 1.00 93.50 109 HIS A CA 1
ATOM 844 C C . HIS A 1 109 ? -12.565 -6.100 -1.483 1.00 93.50 109 HIS A C 1
ATOM 846 O O . HIS A 1 109 ? -12.830 -5.405 -0.498 1.00 93.50 109 HIS A O 1
ATOM 852 N N . GLY A 1 110 ? -12.879 -5.717 -2.724 1.00 92.75 110 GLY A N 1
ATOM 853 C CA . GLY A 1 110 ? -13.411 -4.394 -3.040 1.00 92.75 110 GLY A CA 1
ATOM 854 C C . GLY A 1 110 ? -12.582 -3.270 -2.403 1.00 92.75 110 GLY A C 1
ATOM 855 O O . GLY A 1 110 ? -11.357 -3.263 -2.472 1.00 92.75 110 GLY A O 1
ATOM 856 N N . ALA A 1 111 ? -13.256 -2.318 -1.755 1.00 92.50 111 ALA A N 1
ATOM 857 C CA . ALA A 1 111 ? -12.604 -1.193 -1.079 1.00 92.50 111 ALA A CA 1
ATOM 858 C C . ALA A 1 111 ? -12.273 -1.457 0.404 1.00 92.50 111 ALA A C 1
ATOM 860 O O . ALA A 1 111 ? -11.836 -0.539 1.094 1.00 92.50 111 ALA A O 1
ATOM 861 N N . ASN A 1 112 ? -12.526 -2.662 0.932 1.00 91.44 112 ASN A N 1
ATOM 862 C CA . ASN A 1 112 ? -12.252 -2.988 2.332 1.00 91.44 112 ASN A CA 1
ATOM 863 C C . ASN A 1 112 ? -12.194 -4.507 2.564 1.00 91.44 112 ASN A C 1
ATOM 865 O O . ASN A 1 112 ? -13.235 -5.155 2.704 1.00 91.44 112 ASN A O 1
ATOM 869 N N . ARG A 1 113 ? -10.982 -5.055 2.687 1.00 92.19 113 ARG A N 1
ATOM 870 C CA . ARG A 1 113 ? -10.748 -6.481 2.961 1.00 92.19 113 ARG A CA 1
ATOM 871 C C . ARG A 1 113 ? -11.316 -6.901 4.323 1.00 92.19 113 ARG A C 1
ATOM 873 O O . ARG A 1 113 ? -11.103 -6.231 5.332 1.00 92.19 113 ARG A O 1
ATOM 880 N N . LEU A 1 114 ? -11.998 -8.046 4.364 1.00 86.31 114 LEU A N 1
ATOM 881 C CA . LEU A 1 114 ? -12.456 -8.676 5.606 1.00 86.31 114 LEU A CA 1
ATOM 882 C C . LEU A 1 114 ? -11.296 -9.413 6.293 1.00 86.31 114 LEU A C 1
ATOM 884 O O . LEU A 1 114 ? -10.579 -10.172 5.638 1.00 86.31 114 LEU A O 1
ATOM 888 N N . GLY A 1 115 ? -11.116 -9.207 7.602 1.00 83.19 115 GLY A N 1
ATOM 889 C CA . GLY A 1 115 ? -10.084 -9.886 8.397 1.00 83.19 115 GLY A CA 1
ATOM 890 C C . GLY A 1 115 ? -10.115 -11.412 8.223 1.00 83.19 115 GLY A C 1
ATOM 891 O O . GLY A 1 115 ? -11.173 -11.993 8.032 1.00 83.19 115 GLY A O 1
ATOM 892 N N . GLY A 1 116 ? -8.945 -12.054 8.222 1.00 83.81 116 GLY A N 1
ATOM 893 C CA . GLY A 1 116 ? -8.790 -13.485 7.905 1.00 83.81 116 GLY A CA 1
ATOM 894 C C . GLY A 1 116 ? -8.660 -13.817 6.408 1.00 83.81 116 GLY A C 1
ATOM 895 O O . GLY A 1 116 ? -7.953 -14.753 6.058 1.00 83.81 116 GLY A O 1
ATOM 896 N N . ASN A 1 117 ? -9.177 -12.981 5.496 1.00 90.50 117 ASN A N 1
ATOM 897 C CA . ASN A 1 117 ? -9.264 -13.370 4.076 1.00 90.50 117 ASN A CA 1
ATOM 898 C C . ASN A 1 117 ? -7.988 -13.251 3.210 1.00 90.50 117 ASN A C 1
ATOM 900 O O . ASN A 1 117 ? -7.941 -13.911 2.182 1.00 90.50 117 ASN A O 1
ATOM 904 N N . SER A 1 118 ? -6.963 -12.461 3.560 1.00 90.00 118 SER A N 1
ATOM 905 C CA . SER A 1 118 ? -5.749 -12.310 2.731 1.00 90.00 118 SER A CA 1
ATOM 906 C C . SER A 1 118 ? -4.966 -13.612 2.555 1.00 90.00 118 SER A C 1
ATOM 908 O O . SER A 1 118 ? -4.563 -13.941 1.449 1.00 90.00 118 SER A O 1
ATOM 910 N N . LEU A 1 119 ? -4.789 -14.400 3.623 1.00 93.06 119 LEU A N 1
ATOM 911 C CA . LEU A 1 119 ? -4.086 -15.683 3.508 1.00 93.06 119 LEU A CA 1
ATOM 912 C C . LEU A 1 119 ? -4.881 -16.666 2.640 1.00 93.06 119 LEU A C 1
ATOM 914 O O . LEU A 1 119 ? -4.315 -17.358 1.796 1.00 93.06 119 LEU A O 1
ATOM 918 N N . LEU A 1 120 ? -6.206 -16.677 2.811 1.00 93.62 120 LEU A N 1
ATOM 919 C CA . LEU A 1 120 ? -7.104 -17.472 1.982 1.00 93.62 120 LEU A CA 1
ATOM 920 C C . LEU A 1 120 ? -7.035 -17.046 0.508 1.00 93.62 120 LEU A C 1
ATOM 922 O O . LEU A 1 120 ? -7.005 -17.908 -0.365 1.00 93.62 120 LEU A O 1
ATOM 926 N N . GLU A 1 121 ? -6.967 -15.743 0.223 1.00 94.00 121 GLU A N 1
ATOM 927 C CA . GLU A 1 121 ? -6.769 -15.230 -1.135 1.00 94.00 121 GLU A CA 1
ATOM 928 C C . GLU A 1 121 ? -5.469 -15.765 -1.743 1.00 94.00 121 GLU A C 1
ATOM 930 O O . GLU A 1 121 ? -5.504 -16.296 -2.853 1.00 94.00 121 GLU A O 1
ATOM 935 N N . CYS A 1 122 ? -4.348 -15.691 -1.017 1.00 94.94 122 CYS A N 1
ATOM 936 C CA . CYS A 1 122 ? -3.065 -16.204 -1.497 1.00 94.94 122 CYS A CA 1
ATOM 937 C C . CYS A 1 122 ? -3.148 -17.689 -1.875 1.00 94.94 122 CYS A C 1
ATOM 939 O O . CYS A 1 122 ? -2.711 -18.067 -2.959 1.00 94.94 122 CYS A O 1
ATOM 941 N N . VAL A 1 123 ? -3.750 -18.527 -1.025 1.00 96.56 123 VAL A N 1
ATOM 942 C CA . VAL A 1 123 ? -3.866 -19.972 -1.286 1.00 96.56 123 VAL A CA 1
ATOM 943 C C . VAL A 1 123 ? -4.798 -20.252 -2.467 1.00 96.56 123 VAL A C 1
ATOM 945 O O . VAL A 1 123 ? -4.439 -20.989 -3.385 1.00 96.56 123 VAL A O 1
ATOM 948 N N . VAL A 1 124 ? -5.990 -19.650 -2.476 1.00 96.88 124 VAL A N 1
ATOM 949 C CA . VAL A 1 124 ? -7.015 -19.920 -3.495 1.00 96.88 124 VAL A CA 1
ATOM 950 C C . VAL A 1 124 ? -6.588 -19.398 -4.862 1.00 96.88 124 VAL A C 1
ATOM 952 O O . VAL A 1 124 ? -6.632 -20.135 -5.849 1.00 96.88 124 VAL A O 1
ATOM 955 N N . PHE A 1 125 ? -6.180 -18.132 -4.945 1.00 97.69 125 PHE A N 1
ATOM 956 C CA . PHE A 1 125 ? -5.812 -17.528 -6.222 1.00 97.69 125 PHE A CA 1
ATOM 957 C C . PHE A 1 125 ? -4.405 -17.910 -6.658 1.00 97.69 125 PHE A C 1
ATOM 959 O O . PHE A 1 125 ? -4.177 -17.986 -7.859 1.00 97.69 125 PHE A O 1
ATOM 966 N N . GLY A 1 126 ? -3.501 -18.246 -5.733 1.00 98.00 126 GLY A N 1
ATOM 967 C CA . GLY A 1 126 ? -2.211 -18.847 -6.071 1.00 98.00 126 GLY A CA 1
ATOM 968 C C . GLY A 1 126 ? -2.386 -20.186 -6.787 1.00 98.00 126 GLY A C 1
ATOM 969 O O . GLY A 1 126 ? -1.825 -20.383 -7.863 1.00 98.00 126 GLY A O 1
ATOM 970 N N . ALA A 1 127 ? -3.241 -21.071 -6.262 1.00 98.19 127 ALA A N 1
ATOM 971 C CA . ALA A 1 127 ? -3.550 -22.344 -6.915 1.00 98.19 127 ALA A CA 1
ATOM 972 C C . ALA A 1 127 ? -4.198 -22.150 -8.299 1.00 98.19 127 ALA A C 1
ATOM 974 O O . ALA A 1 127 ? -3.810 -22.804 -9.266 1.00 98.19 127 ALA A O 1
ATOM 975 N N . ARG A 1 128 ? -5.158 -21.222 -8.416 1.00 98.06 128 ARG A N 1
ATOM 976 C CA . ARG A 1 128 ? -5.826 -20.923 -9.695 1.00 98.06 128 ARG A CA 1
ATOM 977 C C . ARG A 1 128 ? -4.882 -20.315 -10.728 1.00 98.06 128 ARG A C 1
ATOM 979 O O . ARG A 1 128 ? -4.874 -20.776 -11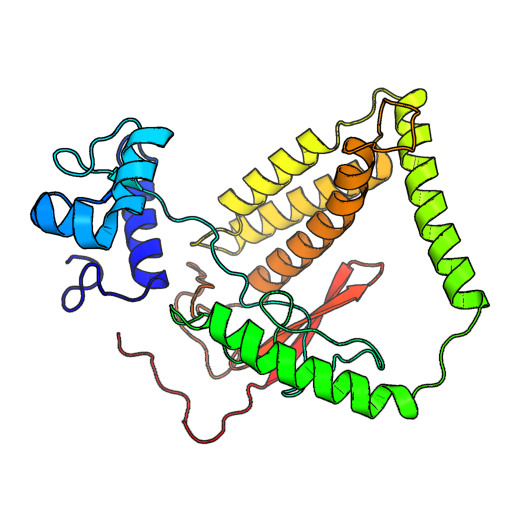.865 1.00 98.06 128 ARG A O 1
ATOM 986 N N . ALA A 1 129 ? -4.090 -19.321 -10.332 1.00 97.94 129 ALA A N 1
ATOM 987 C CA . ALA A 1 129 ? -3.116 -18.673 -11.202 1.00 97.94 129 ALA A CA 1
ATOM 988 C C . ALA A 1 129 ? -2.035 -19.652 -11.655 1.00 97.94 129 ALA A C 1
ATOM 990 O O . ALA A 1 129 ? -1.708 -19.679 -12.836 1.00 97.94 129 ALA A O 1
ATOM 991 N N . GLY A 1 130 ? -1.544 -20.510 -10.755 1.00 97.94 130 GLY A N 1
ATOM 992 C CA . GLY A 1 130 ? -0.592 -21.564 -11.100 1.00 97.94 130 GLY A CA 1
ATOM 993 C C . GLY A 1 130 ? -1.160 -22.562 -12.111 1.00 97.94 130 GLY A C 1
ATOM 994 O O . GLY A 1 130 ? -0.508 -22.857 -13.110 1.00 97.94 130 GLY A O 1
ATOM 995 N N . ALA A 1 131 ? -2.394 -23.035 -11.903 1.00 97.88 131 ALA A N 1
ATOM 996 C CA . ALA A 1 131 ? -3.057 -23.941 -12.842 1.00 97.88 131 ALA A CA 1
ATOM 997 C C . ALA A 1 131 ? -3.291 -23.285 -14.214 1.00 97.88 131 ALA A C 1
ATOM 999 O O . ALA A 1 131 ? -3.008 -23.894 -15.243 1.00 97.88 131 ALA A O 1
ATOM 1000 N N . ALA A 1 132 ? -3.753 -22.032 -14.232 1.00 97.00 132 ALA A N 1
ATOM 1001 C CA . ALA A 1 132 ? -3.966 -21.266 -15.456 1.00 97.00 132 ALA A CA 1
ATOM 1002 C C . ALA A 1 132 ? -2.661 -21.013 -16.222 1.00 97.00 132 ALA A C 1
ATOM 1004 O O . ALA A 1 132 ? -2.616 -21.203 -17.434 1.00 97.00 132 ALA A O 1
ATOM 1005 N N . ALA A 1 133 ? -1.592 -20.632 -15.520 1.00 96.25 133 ALA A N 1
ATOM 1006 C CA . ALA A 1 133 ? -0.277 -20.433 -16.116 1.00 96.25 133 ALA A CA 1
ATOM 1007 C C . ALA A 1 133 ? 0.277 -21.736 -16.709 1.00 96.25 133 ALA A C 1
ATOM 1009 O O . ALA A 1 133 ? 0.799 -21.725 -17.821 1.00 96.25 133 ALA A O 1
ATOM 1010 N N . ALA A 1 134 ? 0.118 -22.867 -16.014 1.00 95.69 134 ALA A N 1
ATOM 1011 C CA . ALA A 1 134 ? 0.519 -24.173 -16.532 1.00 95.69 134 ALA A CA 1
ATOM 1012 C C . ALA A 1 134 ? -0.268 -24.552 -17.798 1.00 95.69 134 ALA A C 1
ATOM 1014 O O . ALA A 1 134 ? 0.335 -24.958 -18.791 1.00 95.69 134 ALA A O 1
ATOM 1015 N N . GLU A 1 135 ? -1.591 -24.366 -17.795 1.00 95.12 135 GLU A N 1
ATOM 1016 C CA . GLU A 1 135 ? -2.454 -24.646 -18.949 1.00 95.12 135 GLU A CA 1
ATOM 1017 C C . GLU A 1 135 ? -2.122 -23.769 -20.164 1.00 95.12 135 GLU A C 1
ATOM 1019 O O . GLU A 1 135 ? -2.144 -24.234 -21.303 1.00 95.12 135 GLU A O 1
ATOM 1024 N N . ASP A 1 136 ? -1.818 -22.494 -19.940 1.00 93.81 136 ASP A N 1
ATOM 1025 C CA . ASP A 1 136 ? -1.529 -21.560 -21.025 1.00 93.81 136 ASP A CA 1
ATOM 1026 C C . ASP A 1 136 ? -0.085 -21.685 -21.524 1.00 93.81 136 ASP A C 1
ATOM 1028 O O . ASP A 1 136 ? 0.176 -21.395 -22.689 1.00 93.81 136 ASP A O 1
ATOM 1032 N N . SER A 1 137 ? 0.847 -22.167 -20.692 1.00 92.00 137 SER A N 1
ATOM 1033 C CA . SER A 1 137 ? 2.267 -22.296 -21.052 1.00 92.00 137 SER A CA 1
ATOM 1034 C C . SER A 1 137 ? 2.512 -23.151 -22.299 1.00 92.00 137 SER A C 1
ATOM 1036 O O . SER A 1 137 ? 3.440 -22.874 -23.051 1.00 92.00 137 SER A O 1
ATOM 1038 N N . VAL A 1 138 ? 1.653 -24.142 -22.571 1.00 90.31 138 VAL A N 1
ATOM 1039 C CA . VAL A 1 138 ? 1.763 -24.995 -23.770 1.00 90.31 138 VAL A CA 1
ATOM 1040 C C . VAL A 1 138 ? 1.276 -24.299 -25.048 1.00 90.31 138 VAL A C 1
ATOM 1042 O O . VAL A 1 138 ? 1.495 -24.807 -26.144 1.00 90.31 138 VAL A O 1
ATOM 1045 N N . LYS A 1 139 ? 0.583 -23.162 -24.911 1.00 85.94 139 LYS A N 1
ATOM 1046 C CA . LYS A 1 139 ? -0.029 -22.384 -26.001 1.00 85.94 139 LYS A CA 1
ATOM 1047 C C . LYS A 1 139 ? 0.745 -21.097 -26.305 1.00 85.94 139 LYS A C 1
ATOM 1049 O O . LYS A 1 139 ? 0.443 -20.434 -27.294 1.00 85.94 139 LYS A O 1
ATOM 1054 N N . ILE A 1 140 ? 1.686 -20.709 -25.442 1.00 81.38 140 ILE A N 1
ATOM 1055 C CA . ILE A 1 140 ? 2.431 -19.454 -25.551 1.00 81.38 140 ILE A CA 1
ATOM 1056 C C . ILE A 1 140 ? 3.751 -19.707 -26.278 1.00 81.38 140 ILE A C 1
ATOM 1058 O O . ILE A 1 140 ? 4.562 -20.530 -25.859 1.00 81.38 140 ILE A O 1
ATOM 1062 N N . GLU A 1 141 ? 4.001 -18.943 -27.339 1.00 78.06 141 GLU A N 1
ATOM 1063 C CA . GLU A 1 141 ? 5.334 -18.853 -27.925 1.00 78.06 141 GLU A CA 1
ATOM 1064 C C . GLU A 1 141 ? 6.205 -17.918 -27.083 1.00 78.06 141 GLU A C 1
ATOM 1066 O O . GLU A 1 141 ? 5.901 -16.736 -26.894 1.00 78.06 141 GLU A O 1
ATOM 1071 N N . PHE A 1 142 ? 7.307 -18.452 -26.558 1.00 72.81 142 PHE A N 1
ATOM 1072 C CA . PHE A 1 142 ? 8.230 -17.673 -25.749 1.00 72.81 142 PHE A CA 1
ATOM 1073 C C . PHE A 1 142 ? 9.162 -16.829 -26.622 1.00 72.81 142 PHE A C 1
ATOM 1075 O O . PHE A 1 142 ? 10.125 -17.323 -27.202 1.00 72.81 142 PHE A O 1
ATOM 1082 N N . GLY A 1 143 ? 8.918 -15.520 -26.581 1.00 69.19 143 GLY A N 1
ATOM 1083 C CA . GLY A 1 143 ? 9.941 -14.489 -26.711 1.00 69.19 143 GLY A CA 1
ATOM 1084 C C . GLY A 1 143 ? 10.264 -14.004 -28.123 1.00 69.19 143 GLY A C 1
ATOM 1085 O O . GLY A 1 143 ? 10.292 -14.742 -29.103 1.00 69.19 143 GLY A O 1
ATOM 1086 N N . ARG A 1 144 ? 10.629 -12.719 -28.176 1.00 80.81 144 ARG A N 1
ATOM 1087 C CA . ARG A 1 144 ? 11.492 -12.165 -29.216 1.00 80.81 144 ARG A CA 1
ATOM 1088 C C . ARG A 1 144 ? 12.768 -11.638 -28.554 1.00 80.81 144 ARG A C 1
ATOM 1090 O O . ARG A 1 144 ? 12.700 -10.855 -27.606 1.00 80.81 144 ARG A O 1
ATOM 1097 N N . ARG A 1 145 ? 13.930 -12.121 -29.005 1.00 86.12 145 ARG A N 1
ATOM 1098 C CA . ARG A 1 145 ? 15.246 -11.826 -28.401 1.00 86.12 145 ARG A CA 1
ATOM 1099 C C . ARG A 1 145 ? 15.552 -10.323 -28.357 1.00 86.12 145 ARG A C 1
ATOM 1101 O O . ARG A 1 145 ? 16.088 -9.844 -27.364 1.00 86.12 145 ARG A O 1
ATOM 1108 N N . ASP A 1 146 ? 15.143 -9.591 -29.389 1.00 91.19 146 ASP A N 1
ATOM 1109 C CA . ASP A 1 146 ? 15.263 -8.132 -29.501 1.00 91.19 146 ASP A CA 1
ATOM 1110 C C . ASP A 1 146 ? 14.621 -7.393 -28.315 1.00 91.19 146 ASP A C 1
ATOM 1112 O O . ASP A 1 146 ? 15.218 -6.464 -27.770 1.00 91.19 146 ASP A O 1
ATOM 1116 N N . ALA A 1 147 ? 13.432 -7.824 -27.883 1.00 89.69 147 ALA A N 1
ATOM 1117 C CA . ALA A 1 147 ? 12.710 -7.206 -26.774 1.00 89.69 147 ALA A CA 1
ATOM 1118 C C . ALA A 1 147 ? 13.418 -7.423 -25.427 1.00 89.69 147 ALA A C 1
ATOM 1120 O O . ALA A 1 147 ? 13.494 -6.502 -24.614 1.00 89.69 147 ALA A O 1
ATOM 1121 N N . ILE A 1 148 ? 13.975 -8.620 -25.208 1.00 91.44 148 ILE A N 1
ATOM 1122 C CA . ILE A 1 148 ? 14.739 -8.942 -23.994 1.00 91.44 148 ILE A CA 1
ATOM 1123 C C . ILE A 1 148 ? 16.004 -8.083 -23.933 1.00 91.44 148 ILE A C 1
ATOM 1125 O O . ILE A 1 148 ? 16.265 -7.436 -22.924 1.00 91.44 148 ILE A O 1
ATOM 1129 N N . GLU A 1 149 ? 16.765 -8.025 -25.026 1.00 94.50 149 GLU A N 1
ATOM 1130 C CA . GLU A 1 149 ? 17.990 -7.225 -25.092 1.00 94.50 149 GLU A CA 1
ATOM 1131 C C . GLU A 1 149 ? 17.715 -5.724 -24.916 1.00 94.50 149 GLU A C 1
ATOM 1133 O O . GLU A 1 149 ? 18.502 -5.018 -24.287 1.00 94.50 149 GLU A O 1
ATOM 1138 N N . ALA A 1 150 ? 16.591 -5.222 -25.437 1.00 93.56 150 ALA A N 1
ATOM 1139 C CA . ALA A 1 150 ? 16.171 -3.842 -25.211 1.00 93.56 150 ALA A CA 1
ATOM 1140 C C . ALA A 1 150 ? 15.849 -3.565 -23.732 1.00 93.56 150 ALA A C 1
ATOM 1142 O O . ALA A 1 150 ? 16.283 -2.541 -23.209 1.00 93.56 150 ALA A O 1
ATOM 1143 N N . ALA A 1 151 ? 15.145 -4.477 -23.053 1.00 92.25 151 ALA A N 1
ATOM 1144 C CA . ALA A 1 151 ? 14.832 -4.341 -21.630 1.00 92.25 151 ALA A CA 1
ATOM 1145 C C . ALA A 1 151 ? 16.092 -4.384 -20.747 1.00 92.25 151 ALA A C 1
ATOM 1147 O O . ALA A 1 151 ? 16.207 -3.599 -19.808 1.00 92.25 151 ALA A O 1
ATOM 1148 N N . VAL A 1 152 ? 17.057 -5.252 -21.073 1.00 94.88 152 VAL A N 1
ATOM 1149 C CA . VAL A 1 152 ? 18.354 -5.310 -20.376 1.00 94.88 152 VAL A CA 1
ATOM 1150 C C . VAL A 1 152 ? 19.089 -3.976 -20.499 1.00 94.88 152 VAL A C 1
ATOM 1152 O O . VAL A 1 152 ? 19.463 -3.401 -19.480 1.00 94.88 152 VAL A O 1
ATOM 1155 N N . ARG A 1 153 ? 19.209 -3.433 -21.719 1.00 96.38 153 ARG A N 1
ATOM 1156 C CA . ARG A 1 153 ? 19.878 -2.141 -21.948 1.00 96.38 153 ARG A CA 1
ATOM 1157 C C . ARG A 1 153 ? 19.218 -0.979 -21.201 1.00 96.38 153 ARG A C 1
ATOM 1159 O O . ARG A 1 153 ? 19.926 -0.092 -20.733 1.00 96.38 153 ARG A O 1
ATOM 1166 N N . ASP A 1 154 ? 17.888 -0.969 -21.080 1.00 93.12 154 ASP A N 1
ATOM 1167 C CA . ASP A 1 154 ? 17.171 0.063 -20.312 1.00 93.12 154 ASP A CA 1
ATOM 1168 C C . ASP A 1 154 ? 17.555 0.034 -18.823 1.00 93.12 154 ASP A C 1
ATOM 1170 O O . ASP A 1 154 ? 17.843 1.071 -18.222 1.00 93.12 154 ASP A O 1
ATOM 1174 N N . VAL A 1 155 ? 17.617 -1.162 -18.228 1.00 93.06 155 VAL A N 1
ATOM 1175 C CA . VAL A 1 155 ? 17.997 -1.329 -16.817 1.00 93.06 155 VAL A CA 1
ATOM 1176 C C . VAL A 1 155 ? 19.482 -1.036 -16.600 1.00 93.06 155 VAL A C 1
ATOM 1178 O O . VAL A 1 155 ? 19.825 -0.333 -15.650 1.00 93.06 155 VAL A O 1
ATOM 1181 N N . GLU A 1 156 ? 20.362 -1.505 -17.486 1.00 94.62 156 GLU A N 1
ATOM 1182 C CA . GLU A 1 156 ? 21.795 -1.188 -17.437 1.00 94.62 156 GLU A CA 1
ATOM 1183 C C . GLU A 1 156 ? 22.036 0.325 -17.509 1.00 94.62 156 GLU A C 1
ATOM 1185 O O . GLU A 1 156 ? 22.781 0.866 -16.694 1.00 94.62 156 GLU A O 1
ATOM 1190 N N . GLY A 1 157 ? 21.327 1.032 -18.396 1.00 93.75 157 GLY A N 1
ATOM 1191 C CA . GLY A 1 157 ? 21.408 2.489 -18.497 1.00 93.75 157 GLY A CA 1
ATOM 1192 C C . GLY A 1 157 ? 20.984 3.214 -17.214 1.00 93.75 157 GLY A C 1
ATOM 1193 O O . GLY A 1 157 ? 21.626 4.191 -16.816 1.00 93.75 157 GLY A O 1
ATOM 1194 N N . LYS A 1 158 ? 19.944 2.726 -16.522 1.00 91.75 158 LYS A N 1
ATOM 1195 C CA . LYS A 1 158 ? 19.524 3.260 -15.210 1.00 91.75 158 LYS A CA 1
ATOM 1196 C C . LYS A 1 158 ? 20.598 3.053 -14.145 1.00 91.75 158 LYS A C 1
ATOM 1198 O O . LYS A 1 158 ? 20.928 3.993 -13.421 1.00 91.75 158 LYS A O 1
ATOM 1203 N N . ILE A 1 159 ? 21.167 1.849 -14.078 1.00 92.88 159 ILE A N 1
ATOM 1204 C CA . ILE A 1 159 ? 22.253 1.512 -13.149 1.00 92.88 159 ILE A CA 1
ATOM 1205 C C . ILE A 1 159 ? 23.465 2.422 -13.395 1.00 92.88 159 ILE A C 1
ATOM 1207 O O . ILE A 1 159 ? 23.981 3.038 -12.461 1.00 92.88 159 ILE A O 1
ATOM 1211 N N . ASP A 1 160 ? 23.886 2.564 -14.651 1.00 91.81 160 ASP A N 1
ATOM 1212 C CA . ASP A 1 160 ? 25.032 3.392 -15.031 1.00 91.81 160 ASP A CA 1
ATOM 1213 C C . ASP A 1 160 ? 24.811 4.870 -14.684 1.00 91.81 160 ASP A C 1
ATOM 1215 O O . ASP A 1 160 ? 25.718 5.535 -14.176 1.00 91.81 160 ASP A O 1
ATOM 1219 N N . SER A 1 161 ? 23.593 5.383 -14.887 1.00 90.12 161 SER A N 1
ATOM 1220 C CA . SER A 1 161 ? 23.221 6.745 -14.495 1.00 90.12 161 SER A CA 1
ATOM 1221 C C . SER A 1 161 ? 23.337 6.978 -12.982 1.00 90.12 161 SER A C 1
ATOM 1223 O O . SER A 1 161 ? 23.858 8.014 -12.562 1.00 90.12 161 SER A O 1
ATOM 1225 N N . LEU A 1 162 ? 22.899 6.025 -12.151 1.00 90.94 162 LEU A N 1
ATOM 1226 C CA . LEU A 1 162 ? 22.988 6.120 -10.687 1.00 90.94 162 LEU A CA 1
ATOM 1227 C C . LEU A 1 162 ? 24.441 6.144 -10.188 1.00 90.94 162 LEU A C 1
ATOM 1229 O O . LEU A 1 162 ? 24.769 6.950 -9.313 1.00 90.94 162 LEU A O 1
ATOM 1233 N N . TYR A 1 163 ? 25.328 5.323 -10.757 1.00 90.19 163 TYR A N 1
ATOM 1234 C CA . TYR A 1 163 ? 26.758 5.362 -10.423 1.00 90.19 163 TYR A CA 1
ATOM 1235 C C . TYR A 1 163 ? 27.434 6.642 -10.904 1.00 90.19 163 TYR A C 1
ATOM 1237 O O . TYR A 1 163 ? 28.185 7.267 -10.155 1.00 90.19 163 TYR A O 1
ATOM 1245 N N . LYS A 1 164 ? 27.139 7.074 -12.135 1.00 87.75 164 LYS A N 1
ATOM 1246 C CA . LYS A 1 164 ? 27.689 8.314 -12.692 1.00 87.75 164 LYS A CA 1
ATOM 1247 C C . LYS A 1 164 ? 27.326 9.523 -11.830 1.00 87.75 164 LYS A C 1
ATOM 1249 O O . LYS A 1 164 ? 28.186 10.341 -11.511 1.00 87.75 164 LYS A O 1
ATOM 1254 N N . ASN A 1 165 ? 26.065 9.621 -11.413 1.00 86.12 165 ASN A N 1
ATOM 1255 C CA . ASN A 1 165 ? 25.617 10.678 -10.509 1.00 86.12 165 ASN A CA 1
ATOM 1256 C C . ASN A 1 165 ? 26.288 10.590 -9.131 1.00 86.12 165 ASN A C 1
ATOM 1258 O O . ASN A 1 165 ? 26.547 11.630 -8.531 1.00 86.12 165 ASN A O 1
ATOM 1262 N N . GLY A 1 166 ? 26.577 9.377 -8.650 1.00 82.75 166 GLY A N 1
ATOM 1263 C CA . GLY A 1 166 ? 27.252 9.131 -7.376 1.00 82.75 166 GLY A CA 1
ATOM 1264 C C . GLY A 1 166 ? 28.713 9.592 -7.325 1.00 82.75 166 GLY A C 1
ATOM 1265 O O . GLY A 1 166 ? 29.157 10.056 -6.278 1.00 82.75 166 GLY A O 1
ATOM 1266 N N . GLY A 1 167 ? 29.443 9.487 -8.442 1.00 73.12 167 GLY A N 1
ATOM 1267 C CA . GLY A 1 167 ? 30.872 9.821 -8.519 1.00 73.12 167 GLY A CA 1
ATOM 1268 C C . GLY A 1 167 ? 31.199 11.299 -8.777 1.00 73.12 167 GLY A C 1
ATOM 1269 O O . GLY A 1 167 ? 32.192 11.797 -8.255 1.00 73.12 167 GLY A O 1
ATOM 1270 N N . ASP A 1 168 ? 30.372 12.011 -9.552 1.00 62.56 168 ASP A N 1
ATOM 1271 C CA . ASP A 1 168 ? 30.715 13.346 -10.090 1.00 62.56 168 ASP A CA 1
ATOM 1272 C C . ASP A 1 168 ? 29.967 14.525 -9.440 1.00 62.56 168 ASP A C 1
ATOM 1274 O O . ASP A 1 168 ? 30.293 15.694 -9.663 1.00 62.56 168 ASP A O 1
ATOM 1278 N N . ARG A 1 169 ? 28.906 14.266 -8.675 1.00 60.91 169 ARG A N 1
ATOM 1279 C CA . ARG A 1 169 ? 27.991 15.296 -8.154 1.00 60.91 169 ARG A CA 1
ATOM 1280 C C . ARG A 1 169 ? 27.764 15.020 -6.681 1.00 60.91 169 ARG A C 1
ATOM 1282 O O . ARG A 1 169 ? 27.803 13.868 -6.300 1.00 60.91 169 ARG A O 1
ATOM 1289 N N . ARG A 1 170 ? 27.502 16.039 -5.848 1.00 69.88 170 ARG A N 1
ATOM 1290 C CA . ARG A 1 170 ? 26.935 15.825 -4.499 1.00 69.88 170 ARG A CA 1
ATOM 1291 C C . ARG A 1 170 ? 25.563 15.164 -4.699 1.00 69.88 170 ARG A C 1
ATOM 1293 O O . ARG A 1 170 ? 24.607 15.899 -4.963 1.00 69.88 170 ARG A O 1
ATOM 1300 N N . PRO A 1 171 ? 25.460 13.825 -4.695 1.00 79.19 171 PRO A N 1
ATOM 1301 C CA . PRO A 1 171 ? 24.265 13.164 -5.172 1.00 79.19 171 PRO A CA 1
ATOM 1302 C C . PRO A 1 171 ? 23.204 13.286 -4.090 1.00 79.19 171 PRO A C 1
ATOM 1304 O O . PRO A 1 171 ? 23.508 13.355 -2.894 1.00 79.19 171 PRO A O 1
ATOM 1307 N N . ILE A 1 172 ? 21.941 13.309 -4.494 1.00 83.81 172 ILE A N 1
ATOM 1308 C CA . ILE A 1 172 ? 20.875 13.226 -3.507 1.00 83.81 172 ILE A CA 1
ATOM 1309 C C . ILE A 1 172 ? 20.776 11.782 -3.046 1.00 83.81 172 ILE A C 1
ATOM 1311 O O . ILE A 1 172 ? 20.537 10.881 -3.850 1.00 83.81 172 ILE A O 1
ATOM 1315 N N . ASN A 1 173 ? 20.914 11.590 -1.737 1.00 88.00 173 ASN A N 1
ATOM 1316 C CA . ASN A 1 173 ? 20.693 10.301 -1.108 1.00 88.00 173 ASN A CA 1
ATOM 1317 C C . ASN A 1 173 ? 19.241 9.830 -1.378 1.00 88.00 173 ASN A C 1
ATOM 1319 O O . ASN A 1 173 ? 18.310 10.523 -0.949 1.00 88.00 173 ASN A O 1
ATOM 1323 N N . PRO A 1 174 ? 19.030 8.681 -2.056 1.00 90.50 174 PRO A N 1
ATOM 1324 C CA . PRO A 1 174 ? 17.700 8.119 -2.306 1.00 90.50 174 PRO A CA 1
ATOM 1325 C C . PRO A 1 174 ? 16.861 7.933 -1.035 1.00 90.50 174 PRO A C 1
ATOM 1327 O O . PRO A 1 174 ? 15.654 8.158 -1.070 1.00 90.50 174 PRO A O 1
ATOM 1330 N N . TYR A 1 175 ? 17.487 7.619 0.104 1.00 92.81 175 TYR A N 1
ATOM 1331 C CA . TYR A 1 175 ? 16.785 7.437 1.378 1.00 92.81 175 TYR A CA 1
ATOM 1332 C C . TYR A 1 175 ? 16.092 8.722 1.854 1.00 92.81 175 TYR A C 1
ATOM 1334 O O . TYR A 1 175 ? 14.960 8.662 2.317 1.00 92.81 175 TYR A O 1
ATOM 1342 N N . ARG A 1 176 ? 16.676 9.906 1.605 1.00 94.75 176 ARG A N 1
ATOM 1343 C CA . ARG A 1 176 ? 16.005 11.190 1.899 1.00 94.75 176 ARG A CA 1
ATOM 1344 C C . ARG A 1 176 ? 14.700 11.329 1.114 1.00 94.75 176 ARG A C 1
ATOM 1346 O O . ARG A 1 176 ? 13.696 11.802 1.636 1.00 94.75 176 ARG A O 1
ATOM 1353 N N . ILE A 1 177 ? 14.720 10.946 -0.163 1.00 96.50 177 ILE A N 1
ATOM 1354 C CA . ILE A 1 177 ? 13.534 11.007 -1.025 1.00 96.50 177 ILE A CA 1
ATOM 1355 C C . ILE A 1 177 ? 12.490 9.995 -0.544 1.00 96.50 177 ILE A C 1
ATOM 1357 O O . ILE A 1 177 ? 11.302 10.313 -0.533 1.00 96.50 177 ILE A O 1
ATOM 1361 N N . MET A 1 178 ? 12.927 8.807 -0.119 1.00 96.44 178 MET A N 1
ATOM 1362 C CA . MET A 1 178 ? 12.056 7.782 0.452 1.00 96.44 178 MET A CA 1
ATOM 1363 C C . MET A 1 178 ? 11.353 8.280 1.724 1.00 96.44 178 MET A C 1
ATOM 1365 O O . MET A 1 178 ? 10.128 8.183 1.801 1.00 96.44 178 MET A O 1
ATOM 1369 N N . ASP A 1 179 ? 12.085 8.892 2.657 1.00 97.62 179 ASP A N 1
ATOM 1370 C CA . ASP A 1 179 ? 11.528 9.466 3.889 1.00 97.62 179 ASP A CA 1
ATOM 1371 C C . ASP A 1 179 ? 10.514 10.578 3.580 1.00 97.62 179 ASP A C 1
ATOM 1373 O O . ASP A 1 179 ? 9.394 10.601 4.099 1.00 97.62 179 ASP A O 1
ATOM 1377 N N . GLU A 1 180 ? 10.859 11.490 2.666 1.00 98.06 180 GLU A N 1
ATOM 1378 C CA . GLU A 1 180 ? 9.955 12.569 2.261 1.00 98.06 180 GLU A CA 1
ATOM 1379 C C . GLU A 1 180 ? 8.710 12.051 1.532 1.00 98.06 180 GLU A C 1
ATOM 1381 O O . GLU A 1 180 ? 7.621 12.608 1.702 1.00 98.06 180 GLU A O 1
ATOM 1386 N N . MET A 1 181 ? 8.837 10.981 0.744 1.00 98.06 181 MET A N 1
ATOM 1387 C CA . MET A 1 181 ? 7.704 10.302 0.119 1.00 98.06 181 MET A CA 1
ATOM 1388 C C . MET A 1 181 ? 6.785 9.705 1.190 1.00 98.06 181 MET A C 1
ATOM 1390 O O . MET A 1 181 ? 5.580 9.952 1.144 1.00 98.06 181 MET A O 1
ATOM 1394 N N . GLN A 1 182 ? 7.327 8.981 2.173 1.00 97.25 182 GLN A N 1
ATOM 1395 C CA . GLN A 1 182 ? 6.551 8.385 3.267 1.00 97.25 182 GLN A CA 1
ATOM 1396 C C . GLN A 1 182 ? 5.798 9.447 4.078 1.00 97.25 182 GLN A C 1
ATOM 1398 O O . GLN A 1 182 ? 4.588 9.323 4.277 1.00 97.25 182 GLN A O 1
ATOM 1403 N N . LEU A 1 183 ? 6.469 10.539 4.459 1.00 97.38 183 LEU A N 1
ATOM 1404 C CA . LEU A 1 183 ? 5.839 11.666 5.154 1.00 97.38 183 LEU A CA 1
ATOM 1405 C C . LEU A 1 183 ? 4.741 12.323 4.309 1.00 97.38 183 LEU A C 1
ATOM 1407 O O . LEU A 1 183 ? 3.675 12.673 4.818 1.00 97.38 183 LEU A O 1
ATOM 1411 N N . THR A 1 184 ? 4.970 12.471 3.003 1.00 98.19 184 THR A N 1
ATOM 1412 C CA . THR A 1 184 ? 3.969 13.025 2.080 1.00 98.19 184 THR A CA 1
ATOM 1413 C C . THR A 1 184 ? 2.726 12.136 2.016 1.00 98.19 184 THR A C 1
ATOM 1415 O O . THR A 1 184 ? 1.605 12.644 2.066 1.00 98.19 184 THR A O 1
ATOM 1418 N N . LEU A 1 185 ? 2.904 10.815 1.947 1.00 97.44 185 LEU A N 1
ATOM 1419 C CA . LEU A 1 185 ? 1.801 9.852 1.945 1.00 97.44 185 LEU A CA 1
ATOM 1420 C C . LEU A 1 185 ? 1.034 9.859 3.264 1.00 97.44 185 LEU A C 1
ATOM 1422 O O . LEU A 1 185 ? -0.194 9.895 3.239 1.00 97.44 185 LEU A O 1
ATOM 1426 N N . TRP A 1 186 ? 1.736 9.879 4.396 1.00 94.75 186 TRP A N 1
ATOM 1427 C CA . TRP A 1 186 ? 1.114 9.943 5.717 1.00 94.75 186 TRP A CA 1
ATOM 1428 C C . TRP A 1 186 ? 0.207 11.172 5.851 1.00 94.75 186 TRP A C 1
ATOM 1430 O O . TRP A 1 186 ? -0.957 11.062 6.235 1.00 94.75 186 TRP A O 1
ATOM 1440 N N . ASN A 1 187 ? 0.710 12.336 5.433 1.00 94.88 187 ASN A N 1
ATOM 1441 C CA . ASN A 1 187 ? 0.019 13.614 5.593 1.00 94.88 187 ASN A CA 1
ATOM 1442 C C . ASN A 1 187 ? -1.109 13.857 4.579 1.00 94.88 187 ASN A C 1
ATOM 1444 O O . ASN A 1 187 ? -1.995 14.676 4.835 1.00 94.88 187 ASN A O 1
ATOM 1448 N N . HIS A 1 188 ? -1.062 13.230 3.399 1.00 97.44 188 HIS A N 1
ATOM 1449 C CA . HIS A 1 188 ? -1.953 13.585 2.284 1.00 97.44 188 HIS A CA 1
ATOM 1450 C C . HIS A 1 188 ? -2.715 12.411 1.662 1.00 97.44 188 HIS A C 1
ATOM 1452 O O . HIS A 1 188 ? -3.692 12.640 0.950 1.00 97.44 188 HIS A O 1
ATOM 1458 N N . LEU A 1 189 ? -2.314 11.167 1.934 1.00 96.56 189 LEU A N 1
ATOM 1459 C CA . LEU A 1 189 ? -2.946 9.946 1.423 1.00 96.56 189 LEU A CA 1
ATOM 1460 C C . LEU A 1 189 ? -3.312 8.954 2.547 1.00 96.56 189 LEU A C 1
ATOM 1462 O O . LEU A 1 189 ? -3.531 7.770 2.288 1.00 96.56 189 LEU A O 1
ATOM 1466 N N . GLY A 1 190 ? -3.409 9.436 3.788 1.00 94.19 190 GLY A N 1
ATOM 1467 C CA . GLY A 1 190 ? -3.771 8.645 4.964 1.00 94.19 190 GLY A CA 1
ATOM 1468 C C . GLY A 1 190 ? -5.250 8.229 5.017 1.00 94.19 190 GLY A C 1
ATOM 1469 O O . GLY A 1 190 ? -5.909 8.014 3.991 1.00 94.19 190 GLY A O 1
ATOM 1470 N N . ILE A 1 191 ? -5.771 8.092 6.242 1.00 95.00 191 ILE A N 1
ATOM 1471 C CA . ILE A 1 191 ? -7.163 7.685 6.511 1.00 95.00 191 ILE A CA 1
ATOM 1472 C C . ILE A 1 191 ? -8.156 8.724 5.983 1.00 95.00 191 ILE A C 1
ATOM 1474 O O . ILE A 1 191 ? -9.060 8.383 5.223 1.00 95.00 191 ILE A O 1
ATOM 1478 N N . PHE A 1 192 ? -7.973 9.984 6.379 1.00 96.44 192 PHE A N 1
ATOM 1479 C CA . PHE A 1 192 ? -8.792 11.105 5.933 1.00 96.44 192 PHE A CA 1
ATOM 1480 C C . PHE A 1 192 ? -8.119 11.812 4.767 1.00 96.44 192 PHE A C 1
ATOM 1482 O O . PHE A 1 192 ? -6.909 12.043 4.780 1.00 96.44 192 PHE A O 1
ATOM 1489 N N . ARG A 1 193 ? -8.907 12.147 3.748 1.00 97.88 193 ARG A N 1
ATOM 1490 C CA . ARG A 1 193 ? -8.418 12.788 2.528 1.00 97.88 193 ARG A CA 1
ATOM 1491 C C . ARG A 1 193 ? -9.366 13.904 2.132 1.00 97.88 193 ARG A C 1
ATOM 1493 O O . ARG A 1 193 ? -10.574 13.743 2.242 1.00 97.88 193 ARG A O 1
ATOM 1500 N N . ASP A 1 194 ? -8.818 14.980 1.597 1.00 98.38 194 ASP A N 1
ATOM 1501 C CA . ASP A 1 194 ? -9.575 16.013 0.899 1.00 98.38 194 ASP A CA 1
ATOM 1502 C C . ASP A 1 194 ? -8.836 16.413 -0.382 1.00 98.38 194 ASP A C 1
ATOM 1504 O O . ASP A 1 194 ? -7.655 16.094 -0.574 1.00 98.38 194 ASP A O 1
ATOM 1508 N N . GLU A 1 195 ? -9.528 17.098 -1.289 1.00 98.44 195 GLU A N 1
ATOM 1509 C CA . GLU A 1 195 ? -8.948 17.547 -2.552 1.00 98.44 195 GLU A CA 1
ATOM 1510 C C . GLU A 1 195 ? -7.681 18.396 -2.356 1.00 98.44 195 GLU A C 1
ATOM 1512 O O . GLU A 1 195 ? -6.700 18.234 -3.089 1.00 98.44 195 GLU A O 1
ATOM 1517 N N . LYS A 1 196 ? -7.665 19.284 -1.357 1.00 98.44 196 LYS A N 1
ATOM 1518 C CA . LYS A 1 196 ? -6.551 20.208 -1.109 1.00 98.44 196 LYS A CA 1
ATOM 1519 C C . LYS A 1 196 ? -5.286 19.456 -0.692 1.00 98.44 196 LYS A C 1
ATOM 1521 O O . LYS A 1 196 ? -4.210 19.732 -1.224 1.00 98.44 196 LYS A O 1
ATOM 1526 N N . GLY A 1 197 ? -5.403 18.522 0.245 1.00 98.25 197 GLY A N 1
ATOM 1527 C CA . GLY A 1 197 ? -4.337 17.653 0.726 1.00 98.25 197 GLY A CA 1
ATOM 1528 C C . GLY A 1 197 ? -3.820 16.752 -0.386 1.00 98.25 197 GLY A C 1
ATOM 1529 O O . GLY A 1 197 ? -2.620 16.741 -0.648 1.00 98.25 197 GLY A O 1
ATOM 1530 N N . LEU A 1 198 ? -4.718 16.096 -1.126 1.00 98.44 198 LEU A N 1
ATOM 1531 C CA . LEU A 1 198 ? -4.347 15.228 -2.247 1.00 98.44 198 LEU A CA 1
ATOM 1532 C C . LEU A 1 198 ? -3.588 15.988 -3.345 1.00 98.44 198 LEU A C 1
ATOM 1534 O O . LEU A 1 198 ? -2.571 15.500 -3.838 1.00 98.44 198 LEU A O 1
ATOM 1538 N N . ARG A 1 199 ? -4.016 17.208 -3.699 1.00 98.31 199 ARG A N 1
ATOM 1539 C CA . ARG A 1 199 ? -3.299 18.057 -4.670 1.00 98.31 199 ARG A CA 1
ATOM 1540 C C . ARG A 1 199 ? -1.919 18.481 -4.168 1.00 98.31 199 ARG A C 1
ATOM 1542 O O . ARG A 1 199 ? -0.965 18.451 -4.943 1.00 98.31 199 ARG A O 1
ATOM 1549 N N . LYS A 1 200 ? -1.790 18.841 -2.887 1.00 98.31 200 LYS A N 1
ATOM 1550 C CA . LYS A 1 200 ? -0.483 19.146 -2.275 1.00 98.31 200 LYS A CA 1
ATOM 1551 C C . LYS A 1 200 ? 0.450 17.936 -2.318 1.00 98.31 200 LYS A C 1
ATOM 1553 O O . LYS A 1 200 ? 1.587 18.068 -2.767 1.00 98.31 200 LYS A O 1
ATOM 1558 N N . GLY A 1 201 ? -0.053 16.763 -1.929 1.00 97.88 201 GLY A N 1
ATOM 1559 C CA . GLY A 1 201 ? 0.681 15.502 -2.014 1.00 97.88 201 GLY A CA 1
ATOM 1560 C C . GLY A 1 201 ? 1.127 15.195 -3.441 1.00 97.88 201 GLY A C 1
ATOM 1561 O O . GLY A 1 201 ? 2.298 14.914 -3.666 1.00 97.88 201 GLY A O 1
ATOM 1562 N N . MET A 1 202 ? 0.237 15.357 -4.423 1.00 96.69 202 MET A N 1
ATOM 1563 C CA . MET A 1 202 ? 0.548 15.159 -5.842 1.00 96.69 202 MET A CA 1
ATOM 1564 C C . MET A 1 202 ? 1.710 16.038 -6.323 1.00 96.69 202 MET A C 1
ATOM 1566 O O . MET A 1 202 ? 2.625 15.543 -6.979 1.00 96.69 202 MET A O 1
ATOM 1570 N N . VAL A 1 203 ? 1.696 17.335 -5.997 1.00 97.56 203 VAL A N 1
ATOM 1571 C CA . VAL A 1 203 ? 2.778 18.263 -6.371 1.00 97.56 203 VAL A CA 1
ATOM 1572 C C . VAL A 1 203 ? 4.105 17.818 -5.757 1.00 97.56 203 VAL A C 1
ATOM 1574 O O . VAL A 1 203 ? 5.109 17.722 -6.466 1.00 97.56 203 VAL A O 1
ATOM 1577 N N . LYS A 1 204 ? 4.108 17.488 -4.459 1.00 98.12 204 LYS A N 1
ATOM 1578 C CA . LYS A 1 204 ? 5.318 17.046 -3.759 1.00 98.12 204 LYS A CA 1
ATOM 1579 C C . LYS A 1 204 ? 5.855 15.728 -4.324 1.00 98.12 204 LYS A C 1
ATOM 1581 O O . LYS A 1 204 ? 7.038 15.660 -4.638 1.00 98.12 204 LYS A O 1
ATOM 1586 N N . LEU A 1 205 ? 5.004 14.723 -4.540 1.00 96.88 205 LEU A N 1
ATOM 1587 C CA . LEU A 1 205 ? 5.401 13.429 -5.112 1.00 96.88 205 LEU A CA 1
ATOM 1588 C C . LEU A 1 205 ? 5.978 13.571 -6.529 1.00 96.88 205 LEU A C 1
ATOM 1590 O O . LEU A 1 205 ? 6.982 12.936 -6.848 1.00 96.88 205 LEU A O 1
ATOM 1594 N N . ARG A 1 206 ? 5.403 14.437 -7.379 1.00 95.69 206 ARG A N 1
ATOM 1595 C CA . ARG A 1 206 ? 5.953 14.703 -8.723 1.00 95.69 206 ARG A CA 1
ATOM 1596 C C . ARG A 1 206 ? 7.340 15.330 -8.648 1.00 95.69 206 ARG A C 1
ATOM 1598 O O . ARG A 1 206 ? 8.226 14.912 -9.390 1.00 95.69 206 ARG A O 1
ATOM 1605 N N . SER A 1 207 ? 7.523 16.286 -7.737 1.00 96.50 207 SER A N 1
ATOM 1606 C CA . SER A 1 207 ? 8.824 16.909 -7.489 1.00 96.50 207 SER A CA 1
ATOM 1607 C C . SER A 1 207 ? 9.851 15.893 -6.989 1.00 96.50 207 SER A C 1
ATOM 1609 O O . SER A 1 207 ? 10.971 15.899 -7.488 1.00 96.50 207 SER A O 1
ATOM 1611 N N . LEU A 1 208 ? 9.479 15.006 -6.060 1.00 96.94 208 LEU A N 1
ATOM 1612 C CA . LEU A 1 208 ? 10.361 13.950 -5.548 1.00 96.94 208 LEU A CA 1
ATOM 1613 C C . LEU A 1 208 ? 10.771 12.965 -6.650 1.00 96.94 208 LEU A C 1
ATOM 1615 O O . LEU A 1 208 ? 11.944 12.623 -6.762 1.00 96.94 208 LEU A O 1
ATOM 1619 N N . ARG A 1 209 ? 9.832 12.560 -7.515 1.00 94.81 209 ARG A N 1
ATOM 1620 C CA . ARG A 1 209 ? 10.124 11.704 -8.675 1.00 94.81 209 ARG A CA 1
ATOM 1621 C C . ARG A 1 209 ? 11.094 12.345 -9.654 1.00 94.81 209 ARG A C 1
ATOM 1623 O O . ARG A 1 209 ? 12.012 11.680 -10.125 1.00 94.81 209 ARG A O 1
ATOM 1630 N N . GLN A 1 210 ? 10.887 13.619 -9.973 1.00 94.06 210 GLN A N 1
ATOM 1631 C CA . GLN A 1 210 ? 11.798 14.343 -10.853 1.00 94.06 210 GLN A CA 1
ATOM 1632 C C . GLN A 1 210 ? 13.192 14.454 -10.226 1.00 94.06 210 GLN A C 1
ATOM 1634 O O . GLN A 1 210 ? 14.189 14.135 -10.867 1.00 94.06 210 GLN A O 1
ATOM 1639 N N . GLU A 1 211 ? 13.252 14.836 -8.952 1.00 93.94 211 GLU A N 1
ATOM 1640 C CA . GLU A 1 211 ? 14.501 14.968 -8.210 1.00 93.94 211 GLU A CA 1
ATOM 1641 C C . GLU A 1 211 ? 15.280 13.648 -8.137 1.00 93.94 211 GLU A C 1
ATOM 1643 O O . GLU A 1 211 ? 16.489 13.644 -8.368 1.00 93.94 211 GLU A O 1
ATOM 1648 N N . HIS A 1 212 ? 14.591 12.530 -7.891 1.00 94.00 212 HIS A N 1
ATOM 1649 C CA . HIS A 1 212 ? 15.186 11.196 -7.889 1.00 94.00 212 HIS A CA 1
ATOM 1650 C C . HIS A 1 212 ? 15.841 10.868 -9.234 1.00 94.00 212 HIS A C 1
ATOM 1652 O O . HIS A 1 212 ? 17.042 10.609 -9.295 1.00 94.00 212 HIS A O 1
ATOM 1658 N N . ARG A 1 213 ? 15.077 10.965 -10.325 1.00 90.94 213 ARG A N 1
ATOM 1659 C CA . ARG A 1 213 ? 15.547 10.594 -11.668 1.00 90.94 213 ARG A CA 1
ATOM 1660 C C . ARG A 1 213 ? 16.700 11.460 -12.165 1.00 90.94 213 ARG A C 1
ATOM 1662 O O . ARG A 1 213 ? 17.561 10.976 -12.892 1.00 90.94 213 ARG A O 1
ATOM 1669 N N . GLU A 1 214 ? 16.724 12.735 -11.788 1.00 90.12 214 GLU A N 1
ATOM 1670 C CA . GLU A 1 214 ? 17.744 13.675 -12.258 1.00 90.12 214 GLU A CA 1
ATOM 1671 C C . GLU A 1 214 ? 19.017 13.677 -11.401 1.00 90.12 214 GLU A C 1
ATOM 1673 O O . GLU A 1 214 ? 20.103 13.949 -11.922 1.00 90.12 214 GLU A O 1
ATOM 1678 N N . LYS A 1 215 ? 18.894 13.452 -10.085 1.00 89.75 215 LYS A N 1
ATOM 1679 C CA . LYS A 1 215 ? 19.950 13.805 -9.118 1.00 89.75 215 LYS A CA 1
ATOM 1680 C C . LYS A 1 215 ? 20.293 12.718 -8.107 1.00 89.75 215 LYS A C 1
ATOM 1682 O O . LYS A 1 215 ? 21.283 12.888 -7.389 1.00 89.75 215 LYS A O 1
ATOM 1687 N N . SER A 1 216 ? 19.518 11.637 -8.003 1.00 91.62 216 SER A N 1
ATOM 1688 C CA . SER A 1 216 ? 19.925 10.524 -7.148 1.00 91.62 216 SER A CA 1
ATOM 1689 C C . SER A 1 216 ? 21.152 9.822 -7.710 1.00 91.62 216 SER A C 1
ATOM 1691 O O . SER A 1 216 ? 21.340 9.713 -8.923 1.00 91.62 216 SER A O 1
ATOM 1693 N N . GLY A 1 217 ? 21.989 9.342 -6.798 1.00 90.06 217 GLY A N 1
ATOM 1694 C CA . GLY A 1 217 ? 23.157 8.544 -7.121 1.00 90.06 217 GLY A CA 1
ATOM 1695 C C . GLY A 1 217 ? 23.550 7.662 -5.948 1.00 90.06 217 GLY A C 1
ATOM 1696 O O . GLY A 1 217 ? 23.145 7.914 -4.811 1.00 90.06 217 GLY A O 1
ATOM 1697 N N . VAL A 1 218 ? 24.331 6.627 -6.241 1.00 88.25 218 VAL A N 1
ATOM 1698 C CA . VAL A 1 218 ? 24.848 5.689 -5.239 1.00 88.25 218 VAL A CA 1
ATOM 1699 C C . VAL A 1 218 ? 26.363 5.876 -5.100 1.00 88.25 218 VAL A C 1
ATOM 1701 O O . VAL A 1 218 ? 27.063 5.862 -6.111 1.00 88.25 218 VAL A O 1
ATOM 1704 N N . PRO A 1 219 ? 26.883 6.116 -3.882 1.00 75.25 219 PRO A N 1
ATOM 1705 C CA . PRO A 1 219 ? 28.269 6.553 -3.694 1.00 75.25 219 PRO A CA 1
ATOM 1706 C C . PRO A 1 219 ? 29.298 5.422 -3.835 1.00 75.25 219 PRO A C 1
ATOM 1708 O O . PRO A 1 219 ? 30.450 5.673 -4.178 1.00 75.25 219 PRO A O 1
ATOM 1711 N N . GLU A 1 220 ? 28.913 4.179 -3.549 1.00 75.19 220 GLU A N 1
ATOM 1712 C CA . GLU A 1 220 ? 29.816 3.029 -3.593 1.00 75.19 220 GLU A CA 1
ATOM 1713 C C . GLU A 1 220 ? 29.884 2.454 -5.005 1.00 75.19 220 GLU A C 1
ATOM 1715 O O . GLU A 1 220 ? 28.849 2.089 -5.531 1.00 75.19 220 GLU A O 1
ATOM 1720 N N . ALA A 1 221 ? 31.070 2.303 -5.603 1.00 70.31 221 ALA A N 1
ATOM 1721 C CA . ALA A 1 221 ? 31.222 1.819 -6.983 1.00 70.31 221 ALA A CA 1
ATOM 1722 C C . ALA A 1 221 ? 30.936 0.313 -7.183 1.00 70.31 221 ALA A C 1
ATOM 1724 O O . ALA A 1 221 ? 30.834 -0.151 -8.321 1.00 70.31 221 ALA A O 1
ATOM 1725 N N . SER A 1 222 ? 30.829 -0.471 -6.102 1.00 84.19 222 SER A N 1
ATOM 1726 C CA . SER A 1 222 ? 30.561 -1.910 -6.193 1.00 84.19 222 SER A CA 1
ATOM 1727 C C . SER A 1 222 ? 29.156 -2.170 -6.732 1.00 84.19 222 SER A C 1
ATOM 1729 O O . SER A 1 222 ? 28.180 -1.600 -6.239 1.00 84.19 222 SER A O 1
ATOM 1731 N N . ARG A 1 223 ? 29.053 -3.074 -7.714 1.00 85.56 223 ARG A N 1
ATOM 1732 C CA . ARG A 1 223 ? 27.780 -3.621 -8.227 1.00 85.56 223 ARG A CA 1
ATOM 1733 C C . ARG A 1 223 ? 27.288 -4.835 -7.447 1.00 85.56 223 ARG A C 1
ATOM 1735 O O . ARG A 1 223 ? 26.128 -5.216 -7.561 1.00 85.56 223 ARG A O 1
ATOM 1742 N N . THR A 1 224 ? 28.159 -5.451 -6.663 1.00 88.75 224 THR A N 1
ATOM 1743 C CA . THR A 1 224 ? 27.871 -6.702 -5.966 1.00 88.75 224 THR A CA 1
ATOM 1744 C C . THR A 1 224 ? 27.323 -6.396 -4.577 1.00 88.75 224 THR A C 1
ATOM 1746 O O . THR A 1 224 ? 27.964 -5.668 -3.825 1.00 88.75 224 THR A O 1
ATOM 1749 N N . TYR A 1 225 ? 26.152 -6.952 -4.240 1.00 88.06 225 TYR A N 1
ATOM 1750 C CA . TYR A 1 225 ? 25.466 -6.767 -2.947 1.00 88.06 225 TYR A CA 1
ATOM 1751 C C . TYR A 1 225 ? 25.270 -5.300 -2.516 1.00 88.06 225 TYR A C 1
ATOM 1753 O O . TYR A 1 225 ? 25.213 -4.992 -1.328 1.00 88.06 225 TYR A O 1
ATOM 1761 N N . ASN A 1 226 ? 25.126 -4.387 -3.478 1.00 90.69 226 ASN A N 1
ATOM 1762 C CA . ASN A 1 226 ? 24.908 -2.974 -3.193 1.00 90.69 226 ASN A CA 1
ATOM 1763 C C . ASN A 1 226 ? 23.422 -2.706 -2.908 1.00 90.69 226 ASN A C 1
ATOM 1765 O O . ASN A 1 226 ? 22.625 -2.511 -3.827 1.00 90.69 226 ASN A O 1
ATOM 1769 N N . LEU A 1 227 ? 23.046 -2.705 -1.627 1.00 90.56 227 LEU A N 1
ATOM 1770 C CA . LEU A 1 227 ? 21.660 -2.466 -1.203 1.00 90.56 227 LEU A CA 1
ATOM 1771 C C . LEU A 1 227 ? 21.170 -1.063 -1.577 1.00 90.56 227 LEU A C 1
ATOM 1773 O O . LEU A 1 227 ? 20.027 -0.907 -1.991 1.00 90.56 227 LEU A O 1
ATOM 1777 N N . SER A 1 228 ? 22.050 -0.060 -1.542 1.00 89.31 228 SER A N 1
ATOM 1778 C CA . SER A 1 228 ? 21.707 1.305 -1.950 1.00 89.31 228 SER A CA 1
ATOM 1779 C C . SER A 1 228 ? 21.321 1.399 -3.426 1.00 89.31 228 SER A C 1
ATOM 1781 O O . SER A 1 228 ? 20.432 2.176 -3.771 1.00 89.31 228 SER A O 1
ATOM 1783 N N . LEU A 1 229 ? 21.938 0.594 -4.299 1.00 92.06 229 LEU A N 1
ATOM 1784 C CA . LEU A 1 229 ? 21.521 0.475 -5.698 1.00 92.06 229 LEU A CA 1
ATOM 1785 C C . LEU A 1 229 ? 20.133 -0.161 -5.815 1.00 92.06 229 LEU A C 1
ATOM 1787 O O . LEU A 1 229 ? 19.295 0.353 -6.553 1.00 92.06 229 LEU A O 1
ATOM 1791 N N . VAL A 1 230 ? 19.886 -1.256 -5.093 1.00 92.62 230 VAL A N 1
ATOM 1792 C CA . VAL A 1 230 ? 18.588 -1.949 -5.119 1.00 92.62 230 VAL A CA 1
ATOM 1793 C C . VAL A 1 230 ? 17.473 -1.010 -4.650 1.00 92.62 230 VAL A C 1
ATOM 1795 O O . VAL A 1 230 ? 16.475 -0.853 -5.351 1.00 92.62 230 VAL A O 1
ATOM 1798 N N . ASP A 1 231 ? 17.674 -0.314 -3.533 1.00 93.00 231 ASP A N 1
ATOM 1799 C CA . ASP A 1 231 ? 16.706 0.639 -2.984 1.00 93.00 231 ASP A CA 1
ATOM 1800 C C . ASP A 1 231 ? 16.469 1.828 -3.920 1.00 93.00 231 ASP A C 1
ATOM 1802 O O . ASP A 1 231 ? 15.324 2.240 -4.117 1.00 93.00 231 ASP A O 1
ATOM 1806 N N . ALA A 1 232 ? 17.524 2.347 -4.556 1.00 93.31 232 ALA A N 1
ATOM 1807 C CA . ALA A 1 232 ? 17.394 3.406 -5.552 1.00 93.31 232 ALA A CA 1
ATOM 1808 C C . ALA A 1 232 ? 16.558 2.958 -6.762 1.00 93.31 232 ALA A C 1
ATOM 1810 O O . ALA A 1 232 ? 15.704 3.711 -7.216 1.00 93.31 232 ALA A O 1
ATOM 1811 N N . LEU A 1 233 ? 16.756 1.735 -7.261 1.00 93.62 233 LEU A N 1
ATOM 1812 C CA . LEU A 1 233 ? 15.967 1.196 -8.374 1.00 93.62 233 LEU A CA 1
ATOM 1813 C C . LEU A 1 233 ? 14.505 0.934 -7.978 1.00 93.62 233 LEU A C 1
ATOM 1815 O O . LEU A 1 233 ? 13.597 1.170 -8.774 1.00 93.62 233 LEU A O 1
ATOM 1819 N N . MET A 1 234 ? 14.256 0.463 -6.752 1.00 95.19 234 MET A N 1
ATOM 1820 C CA . MET A 1 234 ? 12.894 0.248 -6.250 1.00 95.19 234 MET A CA 1
ATOM 1821 C C . MET A 1 234 ? 12.139 1.566 -6.047 1.00 95.19 234 MET A C 1
ATOM 1823 O O . MET A 1 234 ? 10.935 1.630 -6.314 1.00 95.19 234 MET A O 1
ATOM 1827 N N . LEU A 1 235 ? 12.834 2.624 -5.619 1.00 95.81 235 LEU A N 1
ATOM 1828 C CA . LEU A 1 235 ? 12.243 3.936 -5.355 1.00 95.81 235 LEU A CA 1
ATOM 1829 C C . LEU A 1 235 ? 11.544 4.530 -6.588 1.00 95.81 235 LEU A C 1
ATOM 1831 O O . LEU A 1 235 ? 10.480 5.134 -6.449 1.00 95.81 235 LEU A O 1
ATOM 1835 N N . ASP A 1 236 ? 12.073 4.301 -7.790 1.00 91.62 236 ASP A N 1
ATOM 1836 C CA . ASP A 1 236 ? 11.434 4.699 -9.050 1.00 91.62 236 ASP A CA 1
ATOM 1837 C C . ASP A 1 236 ? 10.012 4.118 -9.176 1.00 91.62 236 ASP A C 1
ATOM 1839 O O . ASP A 1 236 ? 9.044 4.842 -9.437 1.00 91.62 236 ASP A O 1
ATOM 1843 N N . GLY A 1 237 ? 9.871 2.813 -8.920 1.00 92.88 237 GLY A N 1
ATOM 1844 C CA . GLY A 1 237 ? 8.583 2.119 -8.939 1.00 92.88 237 GLY A CA 1
ATOM 1845 C C . GLY A 1 237 ? 7.655 2.573 -7.811 1.00 92.88 237 GLY A C 1
ATOM 1846 O O . GLY A 1 237 ? 6.462 2.782 -8.042 1.00 92.88 237 GLY A O 1
ATOM 1847 N N . MET A 1 238 ? 8.190 2.794 -6.606 1.00 96.19 238 MET A N 1
ATOM 1848 C CA . MET A 1 238 ? 7.415 3.317 -5.473 1.00 96.19 238 MET A CA 1
AT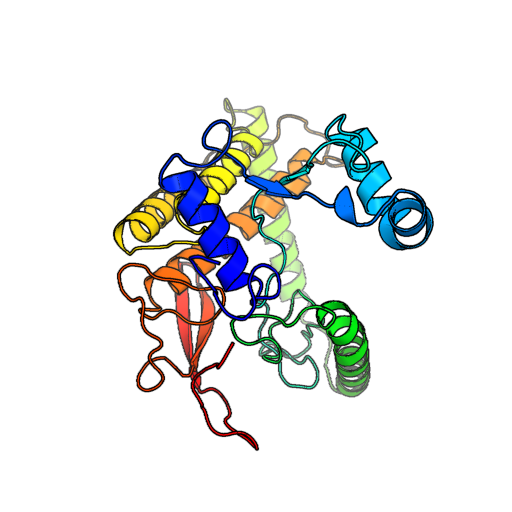OM 1849 C C . MET A 1 238 ? 6.838 4.707 -5.782 1.00 96.19 238 MET A C 1
ATOM 1851 O O . MET A 1 238 ? 5.661 4.967 -5.520 1.00 96.19 238 MET A O 1
ATOM 1855 N N . LEU A 1 239 ? 7.624 5.598 -6.388 1.00 95.25 239 LEU A N 1
ATOM 1856 C CA . LEU A 1 239 ? 7.178 6.941 -6.763 1.00 95.25 239 LEU A CA 1
ATOM 1857 C C . LEU A 1 239 ? 6.104 6.903 -7.859 1.00 95.25 239 LEU A C 1
ATOM 1859 O O . LEU A 1 239 ? 5.124 7.646 -7.790 1.00 95.25 239 LEU A O 1
ATOM 1863 N N . ASP A 1 240 ? 6.220 6.008 -8.839 1.00 93.50 240 ASP A N 1
ATOM 1864 C CA . ASP A 1 240 ? 5.184 5.857 -9.863 1.00 93.50 240 ASP A CA 1
ATOM 1865 C C . ASP A 1 240 ? 3.878 5.268 -9.298 1.00 93.50 240 ASP A C 1
ATOM 1867 O O . ASP A 1 240 ? 2.789 5.763 -9.616 1.00 93.50 240 ASP A O 1
ATOM 1871 N N . LEU A 1 241 ? 3.961 4.281 -8.399 1.00 94.69 241 LEU A N 1
ATOM 1872 C CA . LEU A 1 241 ? 2.791 3.719 -7.716 1.00 94.69 241 LEU A CA 1
ATOM 1873 C C . LEU A 1 241 ? 2.091 4.759 -6.836 1.00 94.69 241 LEU A C 1
ATOM 1875 O O . LEU A 1 241 ? 0.869 4.900 -6.892 1.00 94.69 241 LEU A O 1
ATOM 1879 N N . THR A 1 242 ? 2.844 5.532 -6.056 1.00 95.06 242 THR A N 1
ATOM 1880 C CA . THR A 1 242 ? 2.279 6.548 -5.153 1.00 95.06 242 THR A CA 1
ATOM 1881 C C . THR A 1 242 ? 1.604 7.690 -5.906 1.00 95.06 242 THR A C 1
ATOM 1883 O O . THR A 1 242 ? 0.545 8.165 -5.483 1.00 95.06 242 THR A O 1
ATOM 1886 N N . LEU A 1 243 ? 2.141 8.086 -7.062 1.00 94.56 243 LEU A N 1
ATOM 1887 C CA . LEU A 1 243 ? 1.482 9.026 -7.968 1.00 94.56 243 LEU A CA 1
ATOM 1888 C C . LEU A 1 243 ? 0.169 8.456 -8.512 1.00 94.56 243 LEU A C 1
ATOM 1890 O O . LEU A 1 243 ? -0.851 9.147 -8.481 1.00 94.56 243 LEU A O 1
ATOM 1894 N N . ALA A 1 244 ? 0.159 7.199 -8.962 1.00 95.19 244 ALA A N 1
ATOM 1895 C CA . ALA A 1 244 ? -1.064 6.550 -9.431 1.00 95.19 244 ALA A CA 1
ATOM 1896 C C . ALA A 1 244 ? -2.119 6.433 -8.314 1.00 95.19 244 ALA A C 1
ATOM 1898 O O . ALA A 1 244 ? -3.295 6.729 -8.533 1.00 95.19 244 ALA A O 1
ATOM 1899 N N . MET A 1 245 ? -1.711 6.073 -7.095 1.00 96.19 245 MET A N 1
ATOM 1900 C CA . MET A 1 245 ? -2.608 5.989 -5.940 1.00 96.19 245 MET A CA 1
ATOM 1901 C C . MET A 1 245 ? -3.185 7.355 -5.557 1.00 96.19 245 MET A C 1
ATOM 1903 O O . MET A 1 245 ? -4.391 7.471 -5.328 1.00 96.19 245 MET A O 1
ATOM 1907 N N . THR A 1 246 ? -2.349 8.395 -5.513 1.00 96.56 246 THR A N 1
ATOM 1908 C CA . THR A 1 246 ? -2.775 9.751 -5.137 1.00 96.56 246 THR A CA 1
ATOM 1909 C C . THR A 1 246 ? -3.721 10.343 -6.178 1.00 96.56 246 THR A C 1
ATOM 1911 O O . THR A 1 246 ? -4.760 10.895 -5.821 1.00 96.56 246 THR A O 1
ATOM 1914 N N . GLU A 1 247 ? -3.422 10.176 -7.468 1.00 95.88 247 GLU A N 1
ATOM 1915 C CA . GLU A 1 247 ? -4.287 10.645 -8.556 1.00 95.88 247 GLU A CA 1
ATOM 1916 C C . GLU A 1 247 ? -5.607 9.860 -8.589 1.00 95.88 247 GLU A C 1
ATOM 1918 O O . GLU A 1 247 ? -6.676 10.445 -8.754 1.00 95.88 247 GLU A O 1
ATOM 1923 N N . GLY A 1 248 ? -5.560 8.544 -8.358 1.00 97.12 248 GLY A N 1
ATOM 1924 C CA . GLY A 1 248 ? -6.755 7.712 -8.235 1.00 97.12 248 GLY A CA 1
ATOM 1925 C C . GLY A 1 248 ? -7.655 8.147 -7.075 1.00 97.12 248 GLY A C 1
ATOM 1926 O O . GLY A 1 248 ? -8.873 8.228 -7.245 1.00 97.12 248 GLY A O 1
ATOM 1927 N N . ALA A 1 249 ? -7.065 8.480 -5.923 1.00 97.81 249 ALA A N 1
ATOM 1928 C CA . ALA A 1 249 ? -7.784 9.007 -4.764 1.00 97.81 249 ALA A CA 1
ATOM 1929 C C . ALA A 1 249 ? -8.348 10.418 -5.004 1.00 97.81 249 ALA A C 1
ATOM 1931 O O . ALA A 1 249 ? -9.432 10.726 -4.517 1.00 97.81 249 ALA A O 1
ATOM 1932 N N . LEU A 1 250 ? -7.638 11.264 -5.758 1.00 97.44 250 LEU A N 1
ATOM 1933 C CA . LEU A 1 250 ? -8.097 12.603 -6.133 1.00 97.44 250 LEU A CA 1
ATOM 1934 C C . LEU A 1 250 ? -9.308 12.534 -7.066 1.00 97.44 250 LEU A C 1
ATOM 1936 O O . LEU A 1 250 ? -10.304 13.220 -6.831 1.00 97.44 250 LEU A O 1
ATOM 1940 N N . ARG A 1 251 ? -9.236 11.675 -8.089 1.00 97.50 251 ARG A N 1
ATOM 1941 C CA . ARG A 1 251 ? -10.296 11.490 -9.090 1.00 97.50 251 ARG A CA 1
ATOM 1942 C C . ARG A 1 251 ? -11.558 10.873 -8.515 1.00 97.50 251 ARG A C 1
ATOM 1944 O O . ARG A 1 251 ? -12.640 11.187 -8.995 1.00 97.50 251 ARG A O 1
ATOM 1951 N N . ARG A 1 252 ? -11.430 9.969 -7.543 1.00 98.19 252 ARG A N 1
ATOM 1952 C CA . ARG A 1 252 ? -12.573 9.292 -6.930 1.00 98.19 252 ARG A CA 1
ATOM 1953 C C . ARG A 1 252 ? -13.244 10.222 -5.917 1.00 98.19 252 ARG A C 1
ATOM 1955 O O . ARG A 1 252 ? -12.760 10.395 -4.805 1.00 98.19 252 ARG A O 1
ATOM 1962 N N . THR A 1 253 ? -14.345 10.843 -6.325 1.00 98.12 253 THR A N 1
ATOM 1963 C CA . THR A 1 253 ? -15.108 11.812 -5.522 1.00 98.12 253 THR A CA 1
ATOM 1964 C C . THR A 1 253 ? -16.275 11.147 -4.785 1.00 98.12 253 THR A C 1
ATOM 1966 O O . THR A 1 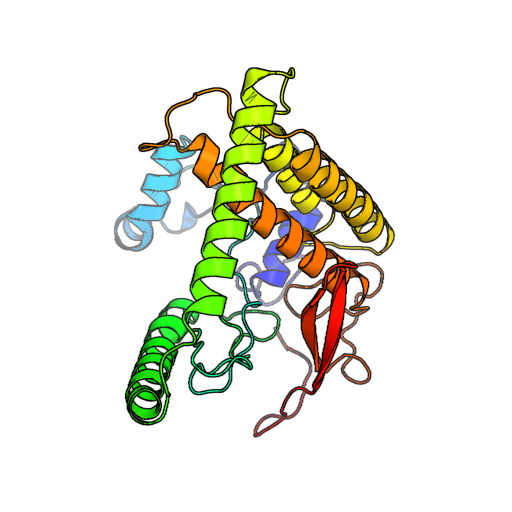253 ? -17.435 11.496 -4.972 1.00 98.12 253 THR A O 1
ATOM 1969 N N . GLU A 1 254 ? -15.960 10.142 -3.966 1.00 98.00 254 GLU A N 1
ATOM 1970 C CA . GLU A 1 254 ? -16.886 9.487 -3.029 1.00 98.00 254 GLU A CA 1
ATOM 1971 C C . GLU A 1 254 ? -16.110 8.969 -1.811 1.00 98.00 254 GLU A C 1
ATOM 1973 O O . GLU A 1 254 ? -14.879 8.915 -1.830 1.00 98.00 254 GLU A O 1
ATOM 1978 N N . SER A 1 255 ? -16.827 8.474 -0.805 1.00 97.06 255 SER A N 1
ATOM 1979 C CA . SER A 1 255 ? -16.252 7.668 0.272 1.00 97.06 255 SER A CA 1
ATOM 1980 C C . SER A 1 255 ? -16.784 6.240 0.222 1.00 97.06 255 SER A C 1
ATOM 1982 O O . SER A 1 255 ? -17.990 5.998 0.250 1.00 97.06 255 SER A O 1
ATOM 1984 N N . ARG A 1 256 ? -15.878 5.261 0.148 1.00 94.19 256 ARG A N 1
ATOM 1985 C CA . ARG A 1 256 ? -16.212 3.834 0.070 1.00 94.19 256 ARG A CA 1
ATOM 1986 C C . ARG A 1 256 ? -15.114 2.995 0.714 1.00 94.19 256 ARG A C 1
ATOM 1988 O O . ARG A 1 256 ? -13.974 2.992 0.254 1.00 94.19 256 ARG A O 1
ATOM 1995 N N . GLY A 1 257 ? -15.476 2.216 1.733 1.00 92.00 257 GLY A N 1
ATOM 1996 C CA . GLY A 1 257 ? -14.527 1.356 2.445 1.00 92.00 257 GLY A CA 1
ATOM 1997 C C . GLY A 1 257 ? -13.393 2.165 3.082 1.00 92.00 257 GLY A C 1
ATOM 1998 O O . GLY A 1 257 ? -13.652 3.129 3.795 1.00 92.00 257 GLY A O 1
ATOM 1999 N N . SER A 1 258 ? -12.142 1.789 2.806 1.00 93.12 258 SER A N 1
ATOM 2000 C CA . SER A 1 258 ? -10.954 2.479 3.329 1.00 93.12 258 SER A CA 1
ATOM 2001 C C . SER A 1 258 ? -10.623 3.797 2.617 1.00 93.12 258 SER A C 1
ATOM 2003 O O . SER A 1 258 ? -9.757 4.542 3.074 1.00 93.12 258 SER A O 1
ATOM 2005 N N . HIS A 1 259 ? -11.280 4.098 1.493 1.00 96.56 259 HIS A N 1
ATOM 2006 C CA . HIS A 1 259 ? -11.168 5.395 0.841 1.00 96.56 259 HIS A CA 1
ATOM 2007 C C . HIS A 1 259 ? -12.205 6.347 1.434 1.00 96.56 259 HIS A C 1
ATOM 2009 O O . HIS A 1 259 ? -13.395 6.205 1.151 1.00 96.56 259 HIS A O 1
ATOM 2015 N N . PHE A 1 260 ? -11.756 7.305 2.246 1.00 97.00 260 PHE A N 1
ATOM 2016 C CA . PHE A 1 260 ? -12.633 8.283 2.882 1.00 97.00 260 PHE A CA 1
ATOM 2017 C C . PHE A 1 260 ? -12.226 9.714 2.516 1.00 97.00 260 PHE A C 1
ATOM 2019 O O . PHE A 1 260 ? -11.140 10.185 2.864 1.00 97.00 260 PHE A O 1
ATOM 2026 N N . ARG A 1 261 ? -13.117 10.392 1.795 1.00 97.88 261 ARG A N 1
ATOM 2027 C CA . ARG A 1 261 ? -13.011 11.781 1.353 1.00 97.88 261 ARG A CA 1
ATOM 2028 C C . ARG A 1 261 ? -13.871 12.652 2.261 1.00 97.88 261 ARG A C 1
ATOM 2030 O O . ARG A 1 261 ? -15.091 12.555 2.220 1.00 97.88 261 ARG A O 1
ATOM 2037 N N . THR A 1 262 ? -13.265 13.502 3.083 1.00 97.12 262 THR A N 1
ATOM 2038 C CA . THR A 1 262 ? -14.009 14.386 4.002 1.00 97.12 262 THR A CA 1
ATOM 2039 C C . THR A 1 262 ? -14.842 15.429 3.252 1.00 97.12 262 THR A C 1
ATOM 2041 O O . THR A 1 262 ? -15.882 15.852 3.743 1.00 97.12 262 THR A O 1
ATOM 2044 N N . ASP A 1 263 ? -14.423 15.789 2.039 1.00 98.00 263 ASP A N 1
ATOM 2045 C CA . ASP A 1 263 ? -15.138 16.640 1.085 1.00 98.00 263 ASP A CA 1
ATOM 2046 C C . ASP A 1 263 ? -16.201 15.889 0.254 1.00 98.00 263 ASP A C 1
ATOM 2048 O O . ASP A 1 263 ? -17.058 16.524 -0.355 1.00 98.00 263 ASP A O 1
ATOM 2052 N N . TYR A 1 264 ? -16.193 14.549 0.270 1.00 97.69 264 TYR A N 1
ATOM 2053 C CA . TYR A 1 264 ? -17.201 13.679 -0.354 1.00 97.69 264 TYR A CA 1
ATOM 2054 C C . TYR A 1 264 ? -17.541 12.494 0.575 1.00 97.69 264 TYR A C 1
ATOM 2056 O O . TYR A 1 264 ? -17.201 11.347 0.266 1.00 97.69 264 TYR A O 1
ATOM 2064 N N . PRO A 1 265 ? -18.188 12.731 1.733 1.00 95.38 265 PRO A N 1
ATOM 2065 C CA . PRO A 1 265 ? -18.321 11.724 2.794 1.00 95.38 265 PRO A CA 1
ATOM 2066 C C . PRO A 1 265 ? -19.295 10.584 2.458 1.00 95.38 265 PRO A C 1
ATOM 2068 O O . PRO A 1 265 ? -19.275 9.540 3.107 1.00 95.38 265 PRO A O 1
ATOM 2071 N N . GLY A 1 266 ? -20.157 10.774 1.457 1.00 93.88 266 GLY A N 1
ATOM 2072 C CA . GLY A 1 266 ? -21.145 9.785 1.034 1.00 93.88 266 GLY A CA 1
ATOM 2073 C C . GLY A 1 266 ? -20.588 8.756 0.051 1.00 93.88 266 GLY A C 1
ATOM 2074 O O . GLY A 1 266 ? -19.706 9.049 -0.760 1.00 93.88 266 GLY A O 1
ATOM 2075 N N . ARG A 1 267 ? -21.163 7.551 0.087 1.00 94.56 267 ARG A N 1
ATOM 2076 C CA . ARG A 1 267 ? -20.994 6.549 -0.970 1.00 94.56 267 ARG A CA 1
ATOM 2077 C C . ARG A 1 267 ? -21.855 6.926 -2.173 1.00 94.56 267 ARG A C 1
ATOM 2079 O O . ARG A 1 267 ? -23.035 7.219 -2.009 1.00 94.56 267 ARG A O 1
ATOM 2086 N N . ASP A 1 268 ? -21.299 6.844 -3.378 1.00 95.38 268 ASP A N 1
ATOM 2087 C CA . ASP A 1 268 ? -22.014 7.180 -4.614 1.00 95.38 268 ASP A CA 1
ATOM 2088 C C . ASP A 1 268 ? -22.057 5.970 -5.554 1.00 95.38 268 ASP A C 1
ATOM 2090 O O . ASP A 1 268 ? -21.160 5.717 -6.359 1.00 95.38 268 ASP A O 1
ATOM 2094 N N . ASP A 1 269 ? -23.127 5.185 -5.449 1.00 94.62 269 ASP A N 1
ATOM 2095 C CA . ASP A 1 269 ? -23.318 4.010 -6.303 1.00 94.62 269 ASP A CA 1
ATOM 2096 C C . ASP A 1 269 ? -23.741 4.358 -7.734 1.00 94.62 269 ASP A C 1
ATOM 2098 O O . ASP A 1 269 ? -23.613 3.519 -8.623 1.00 94.62 269 ASP A O 1
ATOM 2102 N N . LYS A 1 270 ? -24.214 5.584 -7.987 1.00 94.06 270 LYS A N 1
ATOM 2103 C CA . LYS A 1 270 ? -24.645 5.997 -9.326 1.00 94.06 270 LYS A CA 1
ATOM 2104 C C . LYS A 1 270 ? -23.441 6.274 -10.216 1.00 94.06 270 LYS A C 1
ATOM 2106 O O . LYS A 1 270 ? -23.395 5.801 -11.348 1.00 94.06 270 LYS A O 1
ATOM 2111 N N . ASN A 1 271 ? -22.472 7.032 -9.709 1.00 96.25 271 ASN A N 1
ATOM 2112 C CA . ASN A 1 271 ? -21.310 7.437 -10.494 1.00 96.25 271 ASN A CA 1
ATOM 2113 C C . ASN A 1 271 ? -20.089 6.555 -10.230 1.00 96.25 271 ASN A C 1
ATOM 2115 O O . ASN A 1 271 ? -19.252 6.414 -11.118 1.00 96.25 271 ASN A O 1
ATOM 2119 N N . TRP A 1 272 ? -19.962 5.953 -9.043 1.00 96.69 272 TRP A N 1
ATOM 2120 C CA . TRP A 1 272 ? -18.714 5.325 -8.603 1.00 96.69 272 TRP A CA 1
ATOM 2121 C C . TRP A 1 272 ? -18.805 3.828 -8.284 1.00 96.69 272 TRP A C 1
ATOM 2123 O O . TRP A 1 272 ? -17.832 3.257 -7.787 1.00 96.69 272 TRP A O 1
ATOM 2133 N N . LEU A 1 273 ? -19.878 3.130 -8.673 1.00 95.56 273 LEU A N 1
ATOM 2134 C CA . LEU A 1 273 ? -19.944 1.658 -8.625 1.00 95.56 273 LEU A CA 1
ATOM 2135 C C . LEU A 1 273 ? -19.069 1.000 -9.721 1.00 95.56 273 LEU A C 1
ATOM 2137 O O . LEU A 1 273 ? -19.529 0.298 -10.620 1.00 95.56 273 LEU A O 1
ATOM 2141 N N . ARG A 1 274 ? -17.765 1.276 -9.657 1.00 96.56 274 ARG A N 1
ATOM 2142 C CA . ARG A 1 274 ? -16.730 0.911 -10.628 1.00 96.56 274 ARG A CA 1
ATOM 2143 C C . ARG A 1 274 ? -15.354 0.814 -9.971 1.00 96.56 274 ARG A C 1
ATOM 2145 O O . ARG A 1 274 ? -15.059 1.517 -8.999 1.00 96.56 274 ARG A O 1
ATOM 2152 N N . HIS A 1 275 ? -14.495 -0.011 -10.546 1.00 96.88 275 HIS A N 1
ATOM 2153 C CA . HIS A 1 275 ? -13.070 -0.083 -10.251 1.00 96.88 275 HIS A CA 1
ATOM 2154 C C . HIS A 1 275 ? -12.322 1.039 -10.963 1.00 96.88 275 HIS A C 1
ATOM 2156 O O . HIS A 1 275 ? -12.614 1.346 -12.119 1.00 96.88 275 HIS A O 1
ATOM 2162 N N . THR A 1 276 ? -11.344 1.623 -10.276 1.00 97.62 276 THR A N 1
ATOM 2163 C CA . THR A 1 276 ? -10.371 2.536 -10.881 1.00 97.62 276 THR A CA 1
ATOM 2164 C C . THR A 1 276 ? -9.250 1.708 -11.501 1.00 97.62 276 THR A C 1
ATOM 2166 O O . THR A 1 276 ? -8.649 0.886 -10.813 1.00 97.62 276 THR A O 1
ATOM 2169 N N . LEU A 1 277 ? -8.960 1.926 -12.780 1.00 96.88 277 LEU A N 1
ATOM 2170 C CA . LEU A 1 277 ? -7.840 1.316 -13.491 1.00 96.88 277 LEU A CA 1
ATOM 2171 C C . LEU A 1 277 ? -6.787 2.388 -13.758 1.00 96.88 277 LEU A C 1
ATOM 2173 O O . LEU A 1 277 ? -7.122 3.463 -14.254 1.00 96.88 277 LEU A O 1
ATOM 2177 N N . ALA A 1 278 ? -5.528 2.094 -13.447 1.00 95.88 278 ALA A N 1
ATOM 2178 C CA . ALA A 1 278 ? -4.401 2.972 -13.731 1.00 95.88 278 ALA A CA 1
ATOM 2179 C C . ALA A 1 278 ? -3.445 2.277 -14.703 1.00 95.88 278 ALA A C 1
ATOM 2181 O O . ALA A 1 278 ? -3.062 1.129 -14.490 1.00 95.88 278 ALA A O 1
ATOM 2182 N N . TYR A 1 279 ? -3.064 2.984 -15.762 1.00 93.75 279 TYR A N 1
ATOM 2183 C CA . TYR A 1 279 ? -2.108 2.524 -16.761 1.00 93.75 279 TYR A CA 1
ATOM 2184 C C . TYR A 1 279 ? -0.909 3.454 -16.766 1.00 93.75 279 TYR A C 1
ATOM 2186 O O . TYR A 1 279 ? -1.067 4.675 -16.806 1.00 93.75 279 TYR A O 1
ATOM 2194 N N . TYR A 1 280 ? 0.287 2.878 -16.759 1.00 86.19 280 TYR A N 1
ATOM 2195 C CA . TYR A 1 280 ? 1.506 3.654 -16.903 1.00 86.19 280 TYR A CA 1
ATOM 2196 C C . TYR A 1 280 ? 1.591 4.273 -18.305 1.00 86.19 280 TYR A C 1
ATOM 2198 O O . TYR A 1 280 ? 1.387 3.581 -19.302 1.00 86.19 280 TYR A O 1
ATOM 2206 N N . THR A 1 281 ? 1.910 5.566 -18.382 1.00 83.00 281 THR A N 1
ATOM 2207 C CA . THR A 1 281 ? 2.292 6.238 -19.631 1.00 83.00 281 THR A CA 1
ATOM 2208 C C . THR A 1 281 ? 3.451 7.194 -19.362 1.00 83.00 281 THR A C 1
ATOM 2210 O O . THR A 1 281 ? 3.649 7.628 -18.224 1.00 83.00 281 THR A O 1
ATOM 2213 N N . VAL A 1 282 ? 4.191 7.555 -20.412 1.00 71.81 282 VAL A N 1
ATOM 2214 C CA . VAL A 1 282 ? 5.332 8.482 -20.324 1.00 71.81 282 VAL A CA 1
ATOM 2215 C C . VAL A 1 282 ? 4.933 9.879 -19.825 1.00 71.81 282 VAL A C 1
ATOM 2217 O O . VAL A 1 282 ? 5.720 10.534 -19.148 1.00 71.81 282 VAL A O 1
ATOM 2220 N N . GLU A 1 283 ? 3.694 10.311 -20.076 1.00 69.06 283 GLU A N 1
ATOM 2221 C CA . GLU A 1 283 ? 3.166 11.616 -19.643 1.00 69.06 283 GLU A CA 1
ATOM 2222 C C . GLU A 1 283 ? 2.558 11.574 -18.224 1.00 69.06 283 GLU A C 1
ATOM 2224 O O . GLU A 1 283 ? 2.289 12.608 -17.607 1.00 69.06 283 GLU A O 1
ATOM 2229 N N . GLY A 1 284 ? 2.370 10.374 -17.662 1.00 72.56 284 GLY A N 1
ATOM 2230 C CA . GLY A 1 284 ? 1.751 10.136 -16.357 1.00 72.56 284 GLY A CA 1
ATOM 2231 C C . GLY A 1 284 ? 0.702 9.018 -16.382 1.00 72.56 284 GLY A C 1
ATOM 2232 O O . GLY A 1 284 ? 0.376 8.483 -17.439 1.00 72.56 284 GLY A O 1
ATOM 2233 N N . PRO A 1 285 ? 0.155 8.619 -15.224 1.00 85.56 285 PRO A N 1
ATOM 2234 C CA . PRO A 1 285 ? -0.832 7.548 -15.186 1.00 85.56 285 PRO A CA 1
ATOM 2235 C C . PRO A 1 285 ? -2.117 7.944 -15.933 1.00 85.56 285 PRO A C 1
ATOM 2237 O O . PRO A 1 285 ? -2.763 8.939 -15.599 1.00 85.56 285 PRO A O 1
ATOM 2240 N N . ARG A 1 286 ? -2.508 7.143 -16.931 1.00 91.88 286 ARG A N 1
ATOM 2241 C CA . ARG A 1 286 ? -3.822 7.232 -17.583 1.00 91.88 286 ARG A CA 1
ATOM 2242 C C . ARG A 1 286 ? -4.832 6.458 -16.748 1.00 91.88 286 ARG A C 1
ATOM 2244 O O . ARG A 1 286 ? -4.585 5.306 -16.396 1.00 91.88 286 ARG A O 1
ATOM 2251 N N . PHE A 1 287 ? -5.980 7.070 -16.480 1.00 95.81 287 PHE A N 1
ATOM 2252 C CA . PHE A 1 287 ? -7.052 6.447 -15.709 1.00 95.81 287 PHE A CA 1
ATOM 2253 C C . PHE A 1 287 ? -8.198 6.000 -16.598 1.00 95.81 287 PHE A C 1
ATOM 2255 O O . PHE A 1 287 ? -8.578 6.694 -17.538 1.00 95.81 287 PHE A O 1
ATOM 2262 N N . ASP A 1 288 ? -8.749 4.849 -16.250 1.00 96.12 288 ASP A N 1
ATOM 2263 C CA . ASP A 1 288 ? -9.947 4.279 -16.846 1.00 96.12 288 ASP A CA 1
ATOM 2264 C C . ASP A 1 288 ? -10.806 3.649 -15.746 1.00 96.12 288 ASP A C 1
ATOM 2266 O O . ASP A 1 288 ? -10.391 3.572 -14.582 1.00 96.12 288 ASP A O 1
ATOM 2270 N N . TYR A 1 289 ? -11.996 3.178 -16.101 1.00 96.75 289 TYR A N 1
ATOM 2271 C CA . TYR A 1 289 ? -12.911 2.576 -15.146 1.00 96.75 289 TYR A CA 1
ATOM 2272 C C . TYR A 1 289 ? -13.559 1.310 -15.685 1.00 96.75 289 TYR A C 1
ATOM 2274 O O . TYR A 1 289 ? -13.987 1.239 -16.832 1.00 96.75 289 TYR A O 1
ATOM 2282 N N . LYS A 1 290 ? -13.694 0.317 -14.807 1.00 94.50 290 LYS A N 1
ATOM 2283 C CA . LYS A 1 290 ? -14.398 -0.936 -15.093 1.00 94.50 290 LYS A CA 1
ATOM 2284 C C . LYS A 1 290 ? -15.605 -1.050 -14.167 1.00 94.50 290 LYS A C 1
ATOM 2286 O O . LYS A 1 290 ? -15.409 -0.947 -12.956 1.00 94.50 290 LYS A O 1
ATOM 2291 N N . PRO A 1 291 ? -16.833 -1.246 -14.674 1.00 94.12 291 PRO A N 1
ATOM 2292 C CA . PRO A 1 291 ? -18.001 -1.404 -13.811 1.00 94.12 291 PRO A CA 1
ATOM 2293 C C . PRO A 1 291 ? -17.832 -2.612 -12.883 1.00 94.12 291 PRO A C 1
ATOM 2295 O O . PRO A 1 291 ? -17.192 -3.603 -13.242 1.00 94.12 291 PRO A O 1
ATOM 2298 N N . VAL A 1 292 ? -18.402 -2.528 -11.680 1.00 92.31 292 VAL A N 1
ATOM 2299 C CA . VAL A 1 292 ? -18.473 -3.687 -10.781 1.00 92.31 292 VAL A CA 1
ATOM 2300 C C . VAL A 1 292 ? -19.470 -4.691 -11.360 1.00 92.31 292 VAL A C 1
ATOM 2302 O O . VAL A 1 292 ? -20.592 -4.326 -11.709 1.00 92.31 292 VAL A O 1
ATOM 2305 N N . ALA A 1 293 ? -19.083 -5.963 -11.436 1.00 87.38 293 ALA A N 1
ATOM 2306 C CA . ALA A 1 293 ? -20.001 -7.033 -11.804 1.00 87.38 293 ALA A CA 1
ATOM 2307 C C . ALA A 1 293 ? -20.925 -7.354 -10.618 1.00 87.38 293 ALA A C 1
ATOM 2309 O O . ALA A 1 293 ? -20.530 -8.042 -9.675 1.00 87.38 293 ALA A O 1
ATOM 2310 N N . VAL A 1 294 ? -22.158 -6.845 -10.653 1.00 85.06 294 VAL A N 1
ATOM 2311 C CA . VAL A 1 294 ? -23.193 -7.191 -9.669 1.00 85.06 294 VAL A CA 1
ATOM 2312 C C . VAL A 1 294 ? -23.775 -8.549 -10.049 1.00 85.06 294 VAL A C 1
ATOM 2314 O O . VAL A 1 294 ? -24.316 -8.715 -11.138 1.00 85.06 294 VAL A O 1
ATOM 2317 N N . THR A 1 295 ? -23.618 -9.533 -9.165 1.00 84.31 295 THR A N 1
ATOM 2318 C CA . THR A 1 295 ? -24.057 -10.914 -9.403 1.00 84.31 295 THR A CA 1
ATOM 2319 C C . THR A 1 295 ? -25.253 -11.261 -8.514 1.00 84.31 295 THR A C 1
ATOM 2321 O O . THR A 1 295 ? -26.338 -10.721 -8.695 1.00 84.31 295 THR A O 1
ATOM 2324 N N . LYS A 1 296 ? -25.072 -12.153 -7.536 1.00 85.62 296 LYS A N 1
ATOM 2325 C CA . LYS A 1 296 ? -26.142 -12.690 -6.687 1.00 85.62 296 LYS A CA 1
ATOM 2326 C C . LYS A 1 296 ? -26.693 -11.669 -5.689 1.00 85.62 296 LYS A C 1
ATOM 2328 O O . LYS A 1 296 ? -27.862 -11.742 -5.323 1.00 85.62 296 LYS A O 1
ATOM 2333 N N . TRP A 1 297 ? -25.849 -10.756 -5.218 1.00 84.31 297 TRP A N 1
ATOM 2334 C CA . TRP A 1 297 ? -26.192 -9.828 -4.145 1.00 84.31 297 TRP A CA 1
ATOM 2335 C C . TRP A 1 297 ? -26.311 -8.407 -4.697 1.00 84.31 297 TRP A C 1
ATOM 2337 O O . TRP A 1 297 ? -25.314 -7.886 -5.205 1.00 84.31 297 TRP A O 1
ATOM 2347 N N . PRO A 1 298 ? -27.500 -7.777 -4.622 1.00 85.19 298 PRO A N 1
ATOM 2348 C CA . PRO A 1 298 ? -27.667 -6.401 -5.062 1.00 85.19 298 PRO A CA 1
ATOM 2349 C C . PRO A 1 298 ? -26.888 -5.450 -4.150 1.00 85.19 298 PRO A C 1
ATOM 2351 O O . PRO A 1 298 ? -26.673 -5.734 -2.968 1.00 85.19 298 PRO A O 1
ATOM 2354 N N . THR A 1 299 ? -26.497 -4.297 -4.692 1.00 85.25 299 THR A N 1
ATOM 2355 C CA . THR A 1 299 ? -25.836 -3.241 -3.922 1.00 85.25 299 THR A CA 1
ATOM 2356 C C . THR A 1 299 ? -26.752 -2.771 -2.794 1.00 85.25 299 THR A C 1
ATOM 2358 O O . THR A 1 299 ? -27.888 -2.368 -3.035 1.00 85.25 299 THR A O 1
ATOM 2361 N N . LYS A 1 300 ? -26.253 -2.816 -1.559 1.00 83.06 300 LYS A N 1
ATOM 2362 C CA . LYS A 1 300 ? -26.943 -2.331 -0.360 1.00 83.06 300 LYS A CA 1
ATOM 2363 C C . LYS A 1 300 ? -26.004 -1.485 0.477 1.00 83.06 300 LYS A C 1
ATOM 2365 O O . LYS A 1 300 ? -24.780 -1.574 0.339 1.00 83.06 300 LYS A O 1
ATOM 2370 N N . GLU A 1 301 ? -26.565 -0.608 1.299 1.00 77.94 301 GLU A N 1
ATOM 2371 C CA . GLU A 1 301 ? -25.800 0.052 2.355 1.00 77.94 301 GLU A CA 1
ATOM 2372 C C . GLU A 1 301 ? -25.145 -0.998 3.264 1.00 77.94 301 GLU A C 1
ATOM 2374 O O . GLU A 1 301 ? -25.667 -2.101 3.429 1.00 77.94 301 GLU A O 1
ATOM 2379 N N . ARG A 1 302 ? -23.938 -0.703 3.754 1.00 73.69 302 ARG A N 1
ATOM 2380 C CA . ARG A 1 302 ? -23.267 -1.602 4.695 1.00 73.69 302 ARG A CA 1
ATOM 2381 C C . ARG A 1 302 ? -23.807 -1.270 6.075 1.00 73.69 302 ARG A C 1
ATOM 2383 O O . ARG A 1 302 ? -23.469 -0.225 6.614 1.00 73.69 302 ARG A O 1
ATOM 2390 N N . GLU A 1 303 ? -24.630 -2.157 6.607 1.00 67.56 303 GLU A N 1
ATOM 2391 C CA . GLU A 1 303 ? -25.005 -2.130 8.015 1.00 67.56 303 GLU A CA 1
ATOM 2392 C C . GLU A 1 303 ? -23.836 -2.713 8.815 1.00 67.56 303 GLU A C 1
ATOM 2394 O O . GLU A 1 303 ? -23.316 -3.789 8.486 1.00 67.56 303 GLU A O 1
ATOM 2399 N N . TYR A 1 304 ? -23.361 -1.942 9.790 1.00 63.41 304 TYR A N 1
ATOM 2400 C CA . TYR A 1 304 ? -22.294 -2.336 10.699 1.00 63.41 304 TYR A CA 1
ATOM 2401 C C . TYR A 1 304 ? -22.894 -2.568 12.068 1.00 63.41 304 TYR A C 1
ATOM 2403 O O . TYR A 1 304 ? -22.830 -1.674 12.927 1.00 63.41 304 TYR A O 1
#

Foldseek 3Di:
DVQDVPQVVNPDPLSVQVVFLVCLVVVNADVSAWHWDQPLVVADVCCVPPVVVVQCCQCVPVVDRSNPDTGTDHDDDDAQLDAQEDEPLQDGPDPLDGDWARNYNNPPQPQHRDPPCRVVRRVNNVVSNVVVNVVCVVVDDDDDPVVVVVVVVVVVVQLVVQAVLQDPHPADQVVVLVVQLVVLCCQAVAQEHELVSLVVSLVSLVVSLVSLSPGHHDNDPDPPPRVSSVSSVVSNVVSQVSNQSSVQLNPDQADDHSNAYPNHRHDDCPPPQWDWDWDDDPVHTDIDTGHDDDDPDDDDDDDD

Radius of gyration: 22.87 Å; chains: 1; bounding box: 59×45×64 Å